Protein AF-A0A9W6GLN1-F1 (afdb_monomer_lite)

Foldseek 3Di:
DDQPDCPPQAAAEQALVQLLLCCLPPPDAFDKDFLVRSLCSSVVSQVVNRHDYDDDDCVSVVSSVSNQVVCVVVVQWDDPDVRIIHGDNPPPDPPCVVVVVVVVVVVVVVVVVLVVLQPQDAPEEADDLVAQKKKWKKDFPVQVVVPDPDGDIDIDMDRHSRCSVVQVVVPPPDPGRIHTHYMYGDNPRVVVSVVCVVPPD

pLDDT: mean 76.16, std 15.4, range [39.19, 93.5]

Structure (mmCIF, N/CA/C/O backbone):
data_AF-A0A9W6GLN1-F1
#
_entry.id   AF-A0A9W6GLN1-F1
#
loop_
_atom_site.group_PDB
_atom_site.id
_atom_site.type_symbol
_atom_site.label_atom_id
_atom_site.label_alt_id
_atom_site.label_comp_id
_atom_site.label_asym_id
_atom_site.label_entity_id
_atom_site.label_seq_id
_atom_site.pdbx_PDB_ins_code
_atom_site.Cartn_x
_atom_site.Cartn_y
_atom_site.Cartn_z
_atom_site.occupancy
_atom_site.B_iso_or_equiv
_atom_site.auth_seq_id
_atom_site.auth_comp_id
_atom_site.auth_asym_id
_atom_site.auth_atom_id
_atom_site.pdbx_PDB_model_num
ATOM 1 N N . MET A 1 1 ? -2.514 -8.284 34.768 1.00 40.72 1 MET A N 1
ATOM 2 C CA . MET A 1 1 ? -2.160 -8.069 33.347 1.00 40.72 1 MET A CA 1
ATOM 3 C C . MET A 1 1 ? -2.113 -9.428 32.671 1.00 40.72 1 MET A C 1
ATOM 5 O O . MET A 1 1 ? -1.394 -10.298 33.148 1.00 40.72 1 MET A O 1
ATOM 9 N N . ALA A 1 2 ? -2.963 -9.665 31.670 1.00 39.19 2 ALA A N 1
ATOM 10 C CA . ALA A 1 2 ? -3.091 -10.977 31.041 1.00 39.19 2 ALA A CA 1
ATOM 11 C C . ALA A 1 2 ? -1.948 -11.192 30.040 1.00 39.19 2 ALA A C 1
ATOM 13 O O . ALA A 1 2 ? -1.937 -10.615 28.958 1.00 39.19 2 ALA A O 1
ATOM 14 N N . VAL A 1 3 ? -0.978 -12.024 30.416 1.00 43.44 3 VAL A N 1
ATOM 15 C CA . VAL A 1 3 ? 0.034 -12.541 29.493 1.00 43.44 3 VAL A CA 1
ATOM 16 C C . VAL A 1 3 ? -0.692 -13.387 28.449 1.00 43.44 3 VAL A C 1
ATOM 18 O O . VAL A 1 3 ? -1.356 -14.365 28.801 1.00 43.44 3 VAL A O 1
ATOM 21 N N . VAL A 1 4 ? -0.590 -13.014 27.171 1.00 53.50 4 VAL A N 1
ATOM 22 C CA . VAL A 1 4 ? -1.154 -13.790 26.059 1.00 53.50 4 VAL A CA 1
ATOM 23 C C . VAL A 1 4 ? -0.387 -15.115 25.967 1.00 53.50 4 VAL A C 1
ATOM 25 O O . VAL A 1 4 ? 0.633 -15.210 25.283 1.00 53.50 4 VAL A O 1
ATOM 28 N N . LYS A 1 5 ? -0.839 -16.145 26.697 1.00 49.03 5 LYS A N 1
ATOM 29 C CA . LYS A 1 5 ? -0.333 -17.519 26.552 1.00 49.03 5 LYS A CA 1
ATOM 30 C C . LYS A 1 5 ? -0.469 -17.912 25.073 1.00 49.03 5 LYS A C 1
ATOM 32 O O . LYS A 1 5 ? -1.550 -17.795 24.507 1.00 49.03 5 LYS A O 1
ATOM 37 N N . ASN A 1 6 ? 0.634 -18.338 24.452 1.00 64.06 6 ASN A N 1
ATOM 38 C CA . ASN A 1 6 ? 0.760 -18.635 23.015 1.00 64.06 6 ASN A CA 1
ATOM 39 C C . ASN A 1 6 ? 0.563 -17.435 22.068 1.00 64.06 6 ASN A C 1
ATOM 41 O O . ASN A 1 6 ? -0.224 -17.479 21.118 1.00 64.06 6 ASN A O 1
ATOM 45 N N . TYR A 1 7 ? 1.338 -16.365 22.270 1.00 80.25 7 TYR A N 1
ATOM 46 C CA . TYR A 1 7 ? 1.405 -15.265 21.308 1.00 80.25 7 TYR A CA 1
ATOM 47 C C . TYR A 1 7 ? 2.013 -15.696 19.957 1.00 80.25 7 TYR A C 1
ATOM 49 O O . TYR A 1 7 ? 3.226 -15.707 19.754 1.00 80.25 7 TYR A O 1
ATOM 57 N N . LYS A 1 8 ? 1.145 -16.023 18.996 1.00 80.00 8 LYS A N 1
ATOM 58 C CA . LYS A 1 8 ? 1.489 -16.564 17.665 1.00 80.00 8 LYS A CA 1
ATOM 59 C C . LYS A 1 8 ? 2.220 -15.613 16.704 1.00 80.00 8 LYS A C 1
ATOM 61 O O . LYS A 1 8 ? 2.540 -16.019 15.593 1.00 80.00 8 LYS A O 1
ATOM 66 N N . TYR A 1 9 ? 2.461 -14.357 17.088 1.00 83.88 9 TYR A N 1
ATOM 67 C CA . TYR A 1 9 ? 3.118 -13.355 16.233 1.00 83.88 9 TYR A CA 1
ATOM 68 C C . TYR A 1 9 ? 4.498 -12.930 16.759 1.00 83.88 9 TYR A C 1
ATOM 70 O O . TYR A 1 9 ? 4.934 -11.801 16.524 1.00 83.88 9 TYR A O 1
ATOM 78 N N . LYS A 1 10 ? 5.175 -13.816 17.495 1.00 84.06 10 LYS A N 1
ATOM 79 C CA . LYS A 1 10 ? 6.561 -13.618 17.929 1.00 84.06 10 LYS A CA 1
ATOM 80 C C . LYS A 1 10 ? 7.479 -13.453 16.709 1.00 84.06 10 LYS A C 1
ATOM 82 O O . LYS A 1 10 ? 7.362 -14.208 15.748 1.00 84.06 10 LYS A O 1
ATOM 87 N N . GLY A 1 11 ? 8.364 -12.458 16.738 1.00 82.81 11 GLY A N 1
ATOM 88 C CA . GLY A 1 11 ? 9.301 -12.155 15.649 1.00 82.81 11 GLY A CA 1
ATOM 89 C C . GLY A 1 11 ? 8.677 -11.531 14.394 1.00 82.81 11 GLY A C 1
ATOM 90 O O . GLY A 1 11 ? 9.362 -11.387 13.388 1.00 82.81 11 GLY A O 1
ATOM 91 N N . VAL A 1 12 ? 7.392 -11.162 14.423 1.00 83.56 12 VAL A N 1
ATOM 92 C CA . VAL A 1 12 ? 6.699 -10.535 13.286 1.00 83.56 12 VAL A CA 1
ATOM 93 C C . VAL A 1 12 ? 6.450 -9.054 13.589 1.00 83.56 12 VAL A C 1
ATOM 95 O O . VAL A 1 12 ? 6.051 -8.753 14.714 1.00 83.56 12 VAL A O 1
ATOM 98 N N . PRO A 1 13 ? 6.629 -8.127 12.623 1.00 86.69 13 PRO A N 1
ATOM 99 C CA . PRO A 1 13 ? 6.309 -6.715 12.817 1.00 86.69 13 PRO A CA 1
ATOM 100 C C . PRO A 1 13 ? 4.825 -6.463 13.094 1.00 86.69 13 PRO A C 1
ATOM 102 O O . PRO A 1 13 ? 3.952 -7.122 12.518 1.00 86.69 13 PRO A O 1
ATOM 105 N N . LEU A 1 14 ? 4.517 -5.428 13.881 1.00 84.56 14 LEU A N 1
ATOM 106 C CA . LEU A 1 14 ? 3.129 -5.019 14.105 1.00 84.56 14 LEU A CA 1
ATOM 107 C C . LEU A 1 14 ? 2.457 -4.635 12.777 1.00 84.56 14 LEU A C 1
ATOM 109 O O . LEU A 1 14 ? 2.878 -3.710 12.080 1.00 84.56 14 LEU A O 1
ATOM 113 N N . THR A 1 15 ? 1.362 -5.315 12.440 1.00 87.00 15 THR A N 1
ATOM 114 C CA . THR A 1 15 ? 0.525 -4.999 11.274 1.00 87.00 15 THR A CA 1
ATOM 115 C C . THR A 1 15 ? -0.874 -4.581 11.712 1.00 87.00 15 THR A C 1
ATOM 117 O O . THR A 1 15 ? -1.299 -4.867 12.826 1.00 87.00 15 THR A O 1
ATOM 120 N N . SER A 1 16 ? -1.646 -3.947 10.820 1.00 84.88 16 SER A N 1
ATOM 121 C CA . SER A 1 16 ? -3.041 -3.560 11.127 1.00 84.88 16 SER A CA 1
ATOM 122 C C . SER A 1 16 ? -3.940 -4.752 11.486 1.00 84.88 16 SER A C 1
ATOM 124 O O . SER A 1 16 ? -4.875 -4.596 12.264 1.00 84.88 16 SER A O 1
ATOM 126 N N . GLY A 1 17 ? -3.642 -5.950 10.966 1.00 84.00 17 GLY A N 1
ATOM 127 C CA . GLY A 1 17 ? -4.354 -7.177 11.331 1.00 84.00 17 GLY A CA 1
ATOM 128 C C . GLY A 1 17 ? -4.024 -7.644 12.748 1.00 84.00 17 GLY A C 1
ATOM 129 O O . GLY A 1 17 ? -4.935 -7.956 13.511 1.00 84.00 17 GLY A O 1
ATOM 130 N N . ILE A 1 18 ? -2.739 -7.620 13.113 1.00 87.25 18 ILE A N 1
ATOM 131 C CA . ILE A 1 18 ? -2.280 -7.948 14.470 1.00 87.25 18 ILE A CA 1
ATOM 132 C C . ILE A 1 18 ? -2.819 -6.918 15.466 1.00 87.25 18 ILE A C 1
ATOM 134 O O . ILE A 1 18 ? -3.389 -7.296 16.480 1.00 87.25 18 ILE A O 1
ATOM 138 N N . ALA A 1 19 ? -2.736 -5.625 15.145 1.00 89.50 19 ALA A N 1
ATOM 139 C CA . ALA A 1 19 ? -3.290 -4.560 15.975 1.00 89.50 19 ALA A CA 1
ATOM 140 C C . ALA A 1 19 ? -4.800 -4.725 16.198 1.00 89.50 19 ALA A C 1
ATOM 142 O O . ALA A 1 19 ? -5.263 -4.593 17.323 1.00 89.50 19 ALA A O 1
ATOM 143 N N . LYS A 1 20 ? -5.566 -5.075 15.156 1.00 88.88 20 LYS A N 1
ATOM 144 C CA . LYS A 1 20 ? -6.999 -5.380 15.284 1.00 88.88 20 LYS A CA 1
ATOM 145 C C . LYS A 1 20 ? -7.244 -6.550 16.238 1.00 88.88 20 LYS A C 1
ATOM 147 O O . LYS A 1 20 ? -8.083 -6.445 17.124 1.00 88.88 20 LYS A O 1
ATOM 152 N N . TYR A 1 21 ? -6.509 -7.648 16.052 1.00 86.75 21 TYR A N 1
ATOM 153 C CA . TYR A 1 21 ? -6.586 -8.818 16.928 1.00 86.75 21 TYR A CA 1
ATOM 154 C C . TYR A 1 21 ? -6.295 -8.436 18.382 1.00 86.75 21 TYR A C 1
ATOM 156 O O . TYR A 1 21 ? -7.060 -8.787 19.275 1.00 86.75 21 TYR A O 1
ATOM 164 N N . LEU A 1 22 ? -5.227 -7.675 18.614 1.00 89.50 22 LEU A N 1
ATOM 165 C CA . LEU A 1 22 ? -4.853 -7.224 19.946 1.00 89.50 22 LEU A CA 1
ATOM 166 C C . LEU A 1 22 ? -5.921 -6.305 20.555 1.00 89.50 22 LEU A C 1
ATOM 168 O O . LEU A 1 22 ? -6.230 -6.473 21.728 1.00 89.50 22 LEU A O 1
ATOM 172 N N . ILE A 1 23 ? -6.530 -5.407 19.771 1.00 90.56 23 ILE A N 1
ATOM 173 C CA . ILE A 1 23 ? -7.628 -4.539 20.229 1.00 90.56 23 ILE A CA 1
ATOM 174 C C . ILE A 1 23 ? -8.811 -5.379 20.709 1.00 90.56 23 ILE A C 1
ATOM 176 O O . ILE A 1 23 ? -9.265 -5.195 21.831 1.00 90.56 23 ILE A O 1
ATOM 180 N N . ILE A 1 24 ? -9.264 -6.330 19.890 1.00 87.25 24 ILE A N 1
ATOM 181 C C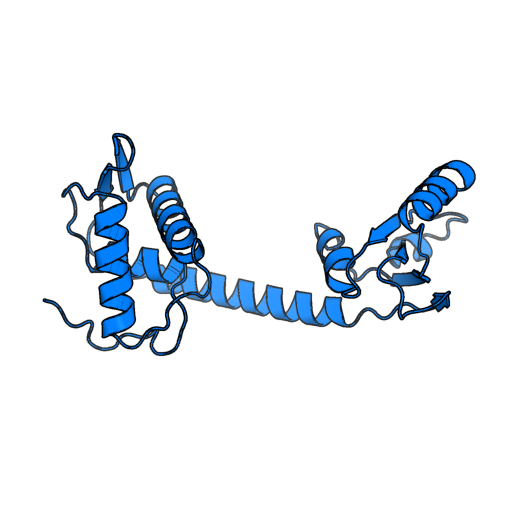A . ILE A 1 24 ? -10.420 -7.178 20.212 1.00 87.25 24 ILE A CA 1
ATOM 182 C C . ILE A 1 24 ? -10.165 -8.026 21.466 1.00 87.25 24 ILE A C 1
ATOM 184 O O . ILE A 1 24 ? -11.072 -8.230 22.262 1.00 87.25 24 ILE A O 1
ATOM 188 N N . ASN A 1 25 ? -8.941 -8.528 21.644 1.00 84.56 25 ASN A N 1
ATOM 189 C CA . ASN A 1 25 ? -8.640 -9.489 22.707 1.00 84.56 25 ASN A CA 1
ATOM 190 C C . ASN A 1 25 ? -8.174 -8.857 24.024 1.00 84.56 25 ASN A C 1
ATOM 192 O O . ASN A 1 25 ? -8.133 -9.560 25.032 1.00 84.56 25 ASN A O 1
ATOM 196 N N . ASN A 1 26 ? -7.793 -7.574 24.026 1.00 86.81 26 ASN A N 1
ATOM 197 C CA . ASN A 1 26 ? -7.171 -6.937 25.194 1.00 86.81 26 ASN A CA 1
ATOM 198 C C . ASN A 1 26 ? -7.831 -5.628 25.636 1.00 86.81 26 ASN A C 1
ATOM 200 O O . ASN A 1 26 ? -7.521 -5.163 26.730 1.00 86.81 26 ASN A O 1
ATOM 204 N N . LEU A 1 27 ? -8.702 -5.016 24.826 1.00 89.00 27 LEU A N 1
ATOM 205 C CA . LEU A 1 27 ? -9.470 -3.847 25.261 1.00 89.00 27 LEU A CA 1
ATOM 206 C C . LEU A 1 27 ? -10.846 -4.258 25.781 1.00 89.00 27 LEU A C 1
ATOM 208 O O . LEU A 1 27 ? -11.417 -5.266 25.368 1.00 89.00 27 LEU A O 1
ATOM 212 N N . GLU A 1 28 ? -11.374 -3.462 26.704 1.00 85.00 28 GLU A N 1
ATOM 213 C CA . GLU A 1 28 ? -12.692 -3.681 27.289 1.00 85.00 28 GLU A CA 1
ATOM 214 C C . GLU A 1 28 ? -13.786 -3.177 26.343 1.00 85.00 28 GLU A C 1
ATOM 216 O O . GLU A 1 28 ? -13.698 -2.083 25.774 1.00 85.00 28 GLU A O 1
ATOM 221 N N . SER A 1 29 ? -14.851 -3.971 26.205 1.00 84.19 29 SER A N 1
ATOM 222 C CA . SER A 1 29 ? -16.059 -3.530 25.510 1.00 84.19 29 SER A CA 1
ATOM 223 C C . SER A 1 29 ? -16.696 -2.363 26.264 1.00 84.19 29 SER A C 1
ATOM 225 O O . SER A 1 29 ? -16.624 -2.271 27.488 1.00 84.19 29 SER A O 1
ATOM 227 N N . ASN A 1 30 ? -17.335 -1.458 25.534 1.00 80.00 30 ASN A N 1
ATOM 228 C CA . ASN A 1 30 ? -18.039 -0.287 26.051 1.00 80.00 30 ASN A CA 1
ATOM 229 C C . ASN A 1 30 ? -17.218 0.777 26.809 1.00 80.00 30 ASN A C 1
ATOM 231 O O . ASN A 1 30 ? -17.774 1.830 27.137 1.00 80.00 30 ASN A O 1
ATOM 235 N N . LYS A 1 31 ? -15.913 0.588 27.004 1.00 86.56 31 LYS A N 1
ATOM 236 C CA . LYS A 1 31 ? -15.025 1.608 27.571 1.00 86.56 31 LYS A CA 1
ATOM 237 C C . LYS A 1 31 ? -14.470 2.533 26.477 1.00 86.56 31 LYS A C 1
ATOM 239 O O . LYS A 1 31 ? -14.028 2.041 25.436 1.00 86.56 31 LYS A O 1
ATOM 244 N N . PRO A 1 32 ? -14.499 3.866 26.665 1.00 88.06 32 PRO A N 1
ATOM 245 C CA . PRO A 1 32 ? -13.870 4.793 25.737 1.00 88.06 32 PRO A CA 1
ATOM 246 C C . PRO A 1 32 ? -12.350 4.823 25.941 1.00 88.06 32 PRO A C 1
ATOM 248 O O . PRO A 1 32 ? -11.873 4.983 27.060 1.00 88.06 32 PRO A O 1
ATOM 251 N N . TYR A 1 33 ? -11.604 4.741 24.843 1.00 91.31 33 TYR A N 1
ATOM 252 C CA . TYR A 1 33 ? -10.147 4.843 24.816 1.00 91.31 33 TYR A CA 1
ATOM 253 C C . TYR A 1 33 ? -9.688 5.949 23.865 1.00 91.31 33 TYR A C 1
ATOM 255 O O . TYR A 1 33 ? -10.233 6.122 22.765 1.00 91.31 33 TYR A O 1
ATOM 263 N N . LYS A 1 34 ? -8.624 6.664 24.239 1.00 92.31 34 LYS A N 1
ATOM 264 C CA . LYS A 1 34 ? -7.974 7.625 23.332 1.00 92.31 34 LYS A CA 1
ATOM 265 C C . LYS A 1 34 ? -7.127 6.889 22.295 1.00 92.31 34 LYS A C 1
ATOM 267 O O . LYS A 1 34 ? -6.482 5.891 22.585 1.00 92.31 34 LYS A O 1
ATOM 272 N N . THR A 1 35 ? -7.014 7.428 21.081 1.00 89.25 35 THR A N 1
ATOM 273 C CA . THR A 1 35 ? -6.178 6.824 20.016 1.00 89.25 35 THR A CA 1
ATOM 274 C C . THR A 1 35 ? -4.713 6.662 20.448 1.00 89.25 35 THR A C 1
ATOM 276 O O . THR A 1 35 ? -4.062 5.688 20.073 1.00 89.25 35 THR A O 1
ATOM 279 N N . LYS A 1 36 ? -4.194 7.611 21.241 1.00 89.75 36 LYS A N 1
ATOM 280 C CA . LYS A 1 36 ? -2.842 7.548 21.817 1.00 89.75 36 LYS A CA 1
ATOM 281 C C . LYS A 1 36 ? -2.700 6.368 22.787 1.00 89.75 36 LYS A C 1
ATOM 283 O O . LYS A 1 36 ? -1.772 5.585 22.644 1.00 89.75 36 LYS A O 1
ATOM 288 N N . GLU A 1 37 ? -3.669 6.211 23.680 1.00 91.25 37 GLU A N 1
ATOM 289 C CA . GLU A 1 37 ? -3.735 5.130 24.666 1.00 91.25 37 GLU A CA 1
ATOM 290 C C . GLU A 1 37 ? -3.853 3.755 23.993 1.00 91.25 37 GLU A C 1
ATOM 292 O O . GLU A 1 37 ? -3.089 2.847 24.301 1.00 91.25 37 GLU A O 1
ATOM 297 N N . ILE A 1 38 ? -4.720 3.621 22.980 1.00 91.75 38 ILE A N 1
ATOM 298 C CA . ILE A 1 38 ? -4.831 2.390 22.180 1.00 91.75 38 ILE A CA 1
ATOM 299 C C . ILE A 1 38 ? -3.480 2.041 21.557 1.00 91.75 38 ILE A C 1
ATOM 301 O O . ILE A 1 38 ? -3.060 0.889 21.592 1.00 91.75 38 ILE A O 1
ATOM 305 N N . LYS A 1 39 ? -2.781 3.022 20.976 1.00 91.00 39 LYS A N 1
ATOM 306 C CA . LYS A 1 39 ? -1.460 2.783 20.389 1.00 91.00 39 LYS A CA 1
ATOM 307 C C . LYS A 1 39 ? -0.483 2.258 21.444 1.00 91.00 39 LYS A C 1
ATOM 309 O O . LYS A 1 39 ? 0.188 1.269 21.174 1.00 91.00 39 LYS A O 1
ATOM 314 N N . GLU A 1 40 ? -0.397 2.915 22.595 1.00 90.56 40 GLU A N 1
ATOM 315 C CA . GLU A 1 40 ? 0.531 2.553 23.672 1.00 90.56 40 GLU A CA 1
ATOM 316 C C . GLU A 1 40 ? 0.260 1.139 24.195 1.00 90.56 40 GLU A C 1
ATOM 318 O O . GLU A 1 40 ? 1.177 0.320 24.207 1.00 90.56 40 GLU A O 1
ATOM 323 N N . ILE A 1 41 ? -1.000 0.813 24.499 1.00 90.75 41 ILE A N 1
ATOM 324 C CA . ILE A 1 41 ? -1.404 -0.516 24.981 1.00 90.75 41 ILE A CA 1
ATOM 325 C C . ILE A 1 41 ? -1.063 -1.599 23.951 1.00 90.75 41 ILE A C 1
ATOM 327 O O . ILE A 1 41 ? -0.432 -2.603 24.270 1.00 90.75 41 ILE A O 1
ATOM 331 N N . ILE A 1 42 ? -1.463 -1.405 22.694 1.00 91.88 42 ILE A N 1
ATOM 332 C CA . ILE A 1 42 ? -1.352 -2.441 21.660 1.00 91.88 42 ILE A CA 1
ATOM 333 C C . ILE A 1 42 ? 0.096 -2.665 21.230 1.00 91.88 42 ILE A C 1
ATOM 335 O O . ILE A 1 42 ? 0.501 -3.806 21.007 1.00 91.88 42 ILE A O 1
ATOM 339 N N . VAL A 1 43 ? 0.883 -1.593 21.116 1.00 90.31 43 VAL A N 1
ATOM 340 C CA . VAL A 1 43 ? 2.319 -1.703 20.838 1.00 90.31 43 VAL A CA 1
ATOM 341 C C . VAL A 1 43 ? 3.033 -2.350 22.024 1.00 90.31 43 VAL A C 1
ATOM 343 O O . VAL A 1 43 ? 3.832 -3.253 21.796 1.00 90.31 43 VAL A O 1
ATOM 346 N N . GLY A 1 44 ? 2.710 -1.956 23.261 1.00 89.06 44 GLY A N 1
ATOM 347 C CA . GLY A 1 44 ? 3.273 -2.548 24.478 1.00 89.06 44 GLY A CA 1
ATOM 348 C C . GLY A 1 44 ? 3.056 -4.057 24.533 1.00 89.06 44 GLY A C 1
ATOM 349 O O . GLY A 1 44 ? 4.025 -4.810 24.532 1.00 89.06 44 GLY A O 1
ATOM 350 N N . ILE A 1 45 ? 1.799 -4.505 24.422 1.00 90.06 45 ILE A N 1
ATOM 351 C CA . ILE A 1 45 ? 1.449 -5.936 24.416 1.00 90.06 45 ILE A CA 1
ATOM 352 C C . ILE A 1 45 ? 2.196 -6.689 23.308 1.00 90.06 45 ILE A C 1
ATOM 354 O O . ILE A 1 45 ? 2.677 -7.800 23.519 1.00 90.06 45 ILE A O 1
ATOM 358 N N . HIS A 1 46 ? 2.294 -6.102 22.112 1.00 89.81 46 HIS A N 1
ATOM 359 C CA . HIS A 1 46 ? 2.971 -6.745 20.991 1.00 89.81 46 HIS A CA 1
ATOM 360 C C . HIS A 1 46 ? 4.464 -6.963 21.250 1.00 89.81 46 HIS A C 1
ATOM 362 O O . HIS A 1 46 ? 4.972 -8.050 20.974 1.00 89.81 46 HIS A O 1
ATOM 368 N N . LEU A 1 47 ? 5.149 -5.939 21.760 1.00 89.38 47 LEU A N 1
ATOM 369 C CA . LEU A 1 47 ? 6.586 -5.976 22.022 1.00 89.38 47 LEU A CA 1
ATOM 370 C C . LEU A 1 47 ? 6.914 -6.868 23.224 1.00 89.38 47 LEU A C 1
ATOM 372 O O . LEU A 1 47 ? 7.814 -7.699 23.128 1.00 89.38 47 LEU A O 1
ATOM 376 N N . GLU A 1 48 ? 6.149 -6.765 24.313 1.00 88.25 48 GLU A N 1
ATOM 377 C CA . GLU A 1 48 ? 6.304 -7.614 25.505 1.00 88.25 48 GLU A CA 1
ATOM 378 C C . GLU A 1 48 ? 6.128 -9.101 25.176 1.00 88.25 48 GLU A C 1
ATOM 380 O O . GLU A 1 48 ? 6.829 -9.956 25.714 1.00 88.25 48 GLU A O 1
ATOM 385 N N . ALA A 1 49 ? 5.240 -9.421 24.233 1.00 84.88 49 ALA A N 1
ATOM 386 C CA . ALA A 1 49 ? 5.027 -10.785 23.765 1.00 84.88 49 ALA A CA 1
ATOM 387 C C . ALA A 1 49 ? 6.076 -11.268 22.732 1.00 84.88 49 ALA A C 1
ATOM 389 O O . ALA A 1 49 ? 5.937 -12.355 22.161 1.00 84.88 49 ALA A O 1
ATOM 390 N N . GLY A 1 50 ? 7.130 -10.483 22.480 1.00 84.56 50 GLY A N 1
ATOM 391 C CA . GLY A 1 50 ? 8.236 -10.818 21.577 1.00 84.56 50 GLY A CA 1
ATOM 392 C C . GLY A 1 50 ? 7.974 -10.511 20.099 1.00 84.56 50 GLY A C 1
ATOM 393 O O . GLY A 1 50 ? 8.621 -11.093 19.226 1.00 84.56 50 GLY A O 1
ATOM 394 N N . GLY A 1 51 ? 7.000 -9.654 19.797 1.00 87.06 51 GLY A N 1
ATOM 395 C CA . GLY A 1 51 ? 6.782 -9.086 18.468 1.00 87.06 51 GLY A CA 1
ATOM 396 C C . GLY A 1 51 ? 7.818 -8.020 18.105 1.00 87.06 51 GLY A C 1
ATOM 397 O O . GLY A 1 51 ? 8.510 -7.490 18.972 1.00 87.06 51 GLY A O 1
ATOM 398 N N . MET A 1 52 ? 7.927 -7.694 16.817 1.00 83.31 52 MET A N 1
ATOM 399 C CA . MET A 1 52 ? 8.868 -6.675 16.342 1.00 83.31 52 MET A CA 1
ATOM 400 C C . MET A 1 52 ? 8.175 -5.318 16.147 1.00 83.31 52 MET A C 1
ATOM 402 O O . MET A 1 52 ? 7.012 -5.250 15.729 1.00 83.31 52 MET A O 1
ATOM 406 N N . PRO A 1 53 ? 8.873 -4.200 16.397 1.00 77.06 53 PRO A N 1
ATOM 407 C CA . PRO A 1 53 ? 8.365 -2.898 16.001 1.00 77.06 53 PRO A CA 1
ATOM 408 C C . PRO A 1 53 ? 8.253 -2.825 14.473 1.00 77.06 53 PRO A C 1
ATOM 410 O O . PRO A 1 53 ? 9.028 -3.431 13.740 1.00 77.06 53 PRO A O 1
ATOM 413 N N . HIS A 1 54 ? 7.281 -2.063 13.979 1.00 73.00 54 HIS A N 1
ATOM 414 C CA . HIS A 1 54 ? 7.255 -1.702 12.564 1.00 73.00 54 HIS A CA 1
ATOM 415 C C . HIS A 1 54 ? 8.255 -0.565 12.311 1.00 73.00 54 HIS A C 1
ATOM 417 O O . HIS A 1 54 ? 8.236 0.422 13.052 1.00 73.00 54 HIS A O 1
ATOM 423 N N . GLU A 1 55 ? 9.100 -0.689 11.287 1.00 66.56 55 GLU A N 1
ATOM 424 C CA . GLU A 1 55 ? 10.129 0.305 10.958 1.00 66.56 55 GLU A CA 1
ATOM 425 C C . GLU A 1 55 ? 9.512 1.595 10.383 1.00 66.56 55 GLU A C 1
ATOM 427 O O . GLU A 1 55 ? 8.624 1.552 9.532 1.00 66.56 55 GLU A O 1
ATOM 432 N N . GLY A 1 56 ? 9.972 2.757 10.867 1.00 59.72 56 GLY A N 1
ATOM 433 C CA . GLY A 1 56 ? 9.559 4.093 10.409 1.00 59.72 56 GLY A CA 1
ATOM 434 C C . GLY A 1 56 ? 8.687 4.888 11.401 1.00 59.72 56 GLY A C 1
ATOM 435 O O . GLY A 1 56 ? 7.732 4.370 11.983 1.00 59.72 56 GLY A O 1
ATOM 436 N N . LYS A 1 57 ? 8.994 6.190 11.563 1.00 53.25 57 LYS A N 1
ATOM 437 C CA . LYS A 1 57 ? 8.410 7.098 12.583 1.00 53.25 57 LYS A CA 1
ATOM 438 C C . LYS A 1 57 ? 6.871 7.179 12.572 1.00 53.25 57 LYS A C 1
ATOM 440 O O . LYS A 1 57 ? 6.268 7.299 13.637 1.00 53.25 57 LYS A O 1
ATOM 445 N N . ASP A 1 58 ? 6.228 7.043 11.411 1.00 64.56 58 ASP A N 1
ATOM 446 C CA . ASP A 1 58 ? 4.767 7.190 11.265 1.00 64.56 58 ASP A CA 1
ATOM 447 C C . ASP A 1 58 ? 4.005 5.882 11.034 1.00 64.56 58 ASP A C 1
ATOM 449 O O . ASP A 1 58 ? 2.766 5.856 11.028 1.00 64.56 58 ASP A O 1
ATOM 453 N N . VAL A 1 59 ? 4.708 4.762 10.868 1.00 71.31 59 VAL A N 1
ATOM 454 C CA . VAL A 1 59 ? 4.064 3.550 10.357 1.00 71.31 59 VAL A CA 1
ATOM 455 C C . VAL A 1 59 ? 3.189 2.886 11.414 1.00 71.31 59 VAL A C 1
ATOM 457 O O . VAL A 1 59 ? 2.069 2.473 11.117 1.00 71.31 59 VAL A O 1
ATOM 460 N N . GLN A 1 60 ? 3.606 2.908 12.682 1.00 77.00 60 GLN A N 1
ATOM 461 C CA . GLN A 1 60 ? 2.782 2.419 13.792 1.00 77.00 60 GLN A CA 1
ATOM 462 C C . GLN A 1 60 ? 1.466 3.201 13.924 1.00 77.00 60 GLN A C 1
ATOM 464 O O . GLN A 1 60 ? 0.405 2.617 14.143 1.00 77.00 60 GLN A O 1
ATOM 469 N N . ARG A 1 61 ? 1.501 4.529 13.736 1.00 80.44 61 ARG A N 1
ATOM 470 C CA . ARG A 1 61 ? 0.293 5.370 13.763 1.00 80.44 61 ARG A CA 1
ATOM 471 C C . ARG A 1 61 ? -0.664 4.979 12.638 1.00 80.44 61 ARG A C 1
ATOM 473 O O . ARG A 1 61 ? -1.866 4.859 12.873 1.00 80.44 61 ARG A O 1
ATOM 480 N N . ASN A 1 62 ? -0.136 4.753 11.438 1.00 83.31 62 ASN A N 1
ATOM 481 C CA . ASN A 1 62 ? -0.922 4.340 10.275 1.00 83.31 62 ASN A CA 1
ATOM 482 C C . ASN A 1 62 ? -1.501 2.928 10.439 1.00 83.31 62 ASN A C 1
ATOM 484 O O . ASN A 1 62 ? -2.652 2.687 10.076 1.00 83.31 62 ASN A O 1
ATOM 488 N N . VAL A 1 63 ? -0.747 2.017 11.057 1.00 87.50 63 VAL A N 1
ATOM 489 C CA . VAL A 1 63 ? -1.187 0.662 11.411 1.00 87.50 63 VAL A CA 1
ATOM 490 C C . VAL A 1 63 ? -2.389 0.691 12.359 1.00 87.50 63 VAL A C 1
ATOM 492 O O . VAL A 1 63 ? -3.401 0.050 12.061 1.00 87.50 63 VAL A O 1
ATOM 495 N N . ILE A 1 64 ? -2.318 1.471 13.445 1.00 90.12 64 ILE A N 1
ATOM 496 C CA . ILE A 1 64 ? -3.421 1.611 14.411 1.00 90.12 64 ILE A CA 1
ATOM 497 C C . ILE A 1 64 ? -4.631 2.292 13.763 1.00 90.12 64 ILE A C 1
ATOM 499 O O . ILE A 1 64 ? -5.744 1.779 13.864 1.00 90.12 64 ILE A O 1
ATOM 503 N N . LYS A 1 65 ? -4.431 3.393 13.024 1.00 88.50 65 LYS A N 1
ATOM 504 C CA . LYS A 1 65 ? -5.520 4.066 12.290 1.00 88.50 65 LYS A CA 1
ATOM 505 C C . LYS A 1 65 ? -6.244 3.112 11.342 1.00 88.50 65 LYS A C 1
ATOM 507 O O . LYS A 1 65 ? -7.473 3.093 11.311 1.00 88.50 65 LYS A O 1
ATOM 512 N N . LYS A 1 66 ? -5.495 2.302 10.591 1.00 87.50 66 LYS A N 1
ATOM 513 C CA . LYS A 1 66 ? -6.064 1.317 9.667 1.00 87.50 66 LYS A CA 1
ATOM 514 C C . LYS A 1 66 ? -6.836 0.225 10.408 1.00 87.50 66 LYS A C 1
ATOM 516 O O . LYS A 1 66 ? -7.919 -0.138 9.964 1.00 87.50 66 LYS A O 1
ATOM 521 N N . ALA A 1 67 ? -6.325 -0.264 11.539 1.00 89.06 67 ALA A N 1
ATOM 522 C CA . ALA A 1 67 ? -7.031 -1.237 12.373 1.00 89.06 67 ALA A CA 1
ATOM 523 C C . ALA A 1 67 ? -8.368 -0.683 12.897 1.00 89.06 67 ALA A C 1
ATOM 525 O O . ALA A 1 67 ? -9.399 -1.336 12.747 1.00 89.06 67 ALA A O 1
ATOM 526 N N . LEU A 1 68 ? -8.368 0.545 13.426 1.00 89.31 68 LEU A N 1
ATOM 527 C CA . LEU A 1 68 ? -9.571 1.224 13.922 1.00 89.31 68 LEU A CA 1
ATOM 528 C C . LEU A 1 68 ? -10.587 1.494 12.807 1.00 89.31 68 LEU A C 1
ATOM 530 O O . LEU A 1 68 ? -11.780 1.279 12.998 1.00 89.31 68 LEU A O 1
ATOM 534 N N . SER A 1 69 ? -10.121 1.894 11.619 1.00 86.25 69 SER A N 1
ATOM 535 C CA . SER A 1 69 ? -10.984 2.056 10.444 1.00 86.25 69 SER A CA 1
ATOM 536 C C . SER A 1 69 ? -11.674 0.748 10.059 1.00 86.25 69 SER A C 1
ATOM 538 O O . SER A 1 69 ? -12.856 0.765 9.740 1.00 86.25 69 SER A O 1
ATOM 540 N N . ILE A 1 70 ? -10.957 -0.380 10.094 1.00 83.06 70 ILE A N 1
ATOM 541 C CA . ILE A 1 70 ? -11.531 -1.697 9.783 1.00 83.06 70 ILE A CA 1
ATOM 542 C C . ILE A 1 70 ? -12.554 -2.100 10.849 1.00 83.06 70 ILE A C 1
ATOM 544 O O . ILE A 1 70 ? -13.633 -2.566 10.508 1.00 83.06 70 ILE A O 1
ATOM 548 N N . LEU A 1 71 ? -12.249 -1.897 12.133 1.00 84.50 71 LEU A N 1
ATOM 549 C CA . LEU A 1 71 ? -13.194 -2.188 13.216 1.00 84.50 71 LEU A CA 1
ATOM 550 C C . LEU A 1 71 ? -14.467 -1.349 13.104 1.00 84.50 71 LEU A C 1
ATOM 552 O O . LEU A 1 71 ? -15.553 -1.879 13.311 1.00 84.50 71 LEU A O 1
ATOM 556 N N . LYS A 1 72 ? -14.337 -0.074 12.719 1.00 85.69 72 LYS A N 1
ATOM 557 C CA . LYS A 1 72 ? -15.477 0.807 12.457 1.00 85.69 72 LYS A CA 1
ATOM 558 C C . LYS A 1 72 ? -16.336 0.311 11.302 1.00 85.69 72 LYS A C 1
ATOM 560 O O . LYS A 1 72 ? -17.549 0.232 11.445 1.00 85.69 72 LYS A O 1
ATOM 565 N N . LEU A 1 73 ? -15.709 -0.028 10.174 1.00 77.75 73 LEU A N 1
ATOM 566 C CA . LEU A 1 73 ? -16.411 -0.575 9.008 1.00 77.75 73 LEU A CA 1
ATOM 567 C C . LEU A 1 73 ? -17.150 -1.875 9.347 1.00 77.75 73 LEU A C 1
ATOM 569 O O . LEU A 1 73 ? -18.244 -2.098 8.848 1.00 77.75 73 LEU A O 1
ATOM 573 N N . ASN A 1 74 ? -16.582 -2.690 10.235 1.00 77.38 74 ASN A N 1
ATOM 574 C CA . ASN A 1 74 ? -17.178 -3.947 10.678 1.00 77.38 74 ASN A CA 1
ATOM 575 C C . ASN A 1 74 ? -18.177 -3.776 11.842 1.00 77.38 74 ASN A C 1
ATOM 577 O O . ASN A 1 74 ? -18.539 -4.767 12.467 1.00 77.38 74 ASN A O 1
ATOM 581 N N . GLY A 1 75 ? -18.559 -2.545 12.201 1.00 80.69 75 GLY A N 1
ATOM 582 C CA . GLY A 1 75 ? -19.503 -2.267 13.291 1.00 80.69 75 GLY A CA 1
ATOM 583 C C . GLY A 1 75 ? -18.977 -2.530 14.709 1.00 80.69 75 GLY A C 1
ATOM 584 O O . GLY A 1 75 ? -19.688 -2.271 15.669 1.00 80.69 75 GLY A O 1
ATOM 585 N N . LYS A 1 76 ? -17.724 -2.98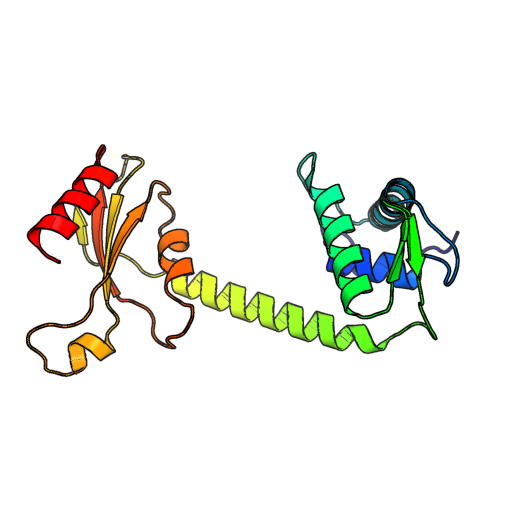0 14.871 1.00 83.31 76 LYS A N 1
ATOM 586 C CA . LYS A 1 76 ? -17.117 -3.327 16.174 1.00 83.31 76 LYS A CA 1
ATOM 587 C C . LYS A 1 76 ? -16.466 -2.146 16.900 1.00 83.31 76 LYS A C 1
ATOM 589 O O . LYS A 1 76 ? -15.933 -2.302 17.999 1.00 83.31 76 LYS A O 1
ATOM 594 N N . ALA A 1 77 ? -16.434 -0.966 16.282 1.00 87.62 77 ALA A N 1
ATOM 595 C CA . ALA A 1 77 ? -15.921 0.249 16.904 1.00 87.62 77 ALA A CA 1
ATOM 596 C C . ALA A 1 77 ? -16.698 1.488 16.463 1.00 87.62 77 ALA A C 1
ATOM 598 O O . ALA A 1 77 ? -17.000 1.671 15.285 1.00 87.62 77 ALA A O 1
ATOM 599 N N . VAL A 1 78 ? -16.921 2.401 17.400 1.00 86.12 78 VAL A N 1
ATOM 600 C CA . VAL A 1 78 ? -17.512 3.713 17.150 1.00 86.12 78 VAL A CA 1
ATOM 601 C C . VAL A 1 78 ? -16.528 4.786 17.593 1.00 86.12 78 VAL A C 1
ATOM 603 O O . VAL A 1 78 ? -15.905 4.700 18.651 1.00 86.12 78 VAL A O 1
ATOM 606 N N . ASN A 1 79 ? -16.372 5.808 16.756 1.00 86.81 79 ASN A N 1
ATOM 607 C CA . ASN A 1 79 ? -15.620 7.008 17.094 1.00 86.81 79 ASN A CA 1
ATOM 608 C C . ASN A 1 79 ? -16.605 7.992 17.733 1.00 86.81 79 ASN A C 1
ATOM 610 O O . ASN A 1 79 ? -17.421 8.567 17.017 1.00 86.81 79 ASN A O 1
ATOM 614 N N . ILE A 1 80 ? -16.587 8.101 19.064 1.00 81.44 80 ILE A N 1
ATOM 615 C CA . ILE A 1 80 ? -17.557 8.919 19.812 1.00 81.44 80 ILE A CA 1
ATOM 616 C C . ILE A 1 80 ? -17.308 10.402 19.522 1.00 81.44 80 ILE A C 1
ATOM 618 O O . ILE A 1 80 ? -18.225 11.163 19.243 1.00 81.44 80 ILE A O 1
ATOM 622 N N . THR A 1 81 ? -16.041 10.801 19.589 1.00 77.62 81 THR A N 1
ATOM 623 C CA . THR A 1 81 ? -15.539 12.147 19.301 1.00 77.62 81 THR A CA 1
ATOM 624 C C . THR A 1 81 ? -14.130 12.021 18.742 1.00 77.62 81 THR A C 1
ATOM 626 O O . THR A 1 81 ? -13.488 10.990 18.933 1.00 77.62 81 THR A O 1
ATOM 629 N N . GLN A 1 82 ? -13.620 13.057 18.069 1.00 78.31 82 GLN A N 1
ATOM 630 C CA . GLN A 1 82 ? -12.344 13.003 17.351 1.00 78.31 82 GLN A CA 1
ATOM 631 C C . GLN A 1 82 ? -11.208 12.387 18.194 1.00 78.31 82 GLN A C 1
ATOM 633 O O . GLN A 1 82 ? -10.636 13.013 19.079 1.00 78.31 82 GLN A O 1
ATOM 638 N N . GLY A 1 83 ? -10.863 11.135 17.877 1.00 80.06 83 GLY A N 1
ATOM 639 C CA . GLY A 1 83 ? -9.772 10.401 18.520 1.00 80.06 83 GLY A CA 1
ATOM 640 C C . GLY A 1 83 ? -10.158 9.563 19.745 1.00 80.06 83 GLY A C 1
ATOM 641 O O . GLY A 1 83 ? -9.274 8.869 20.254 1.00 80.06 83 GLY A O 1
ATOM 642 N N . ASN A 1 84 ? -11.426 9.563 20.162 1.00 87.31 84 ASN A N 1
ATOM 643 C CA . ASN A 1 84 ? -11.992 8.718 21.216 1.00 87.31 84 ASN A CA 1
ATOM 644 C C . ASN A 1 84 ? -12.814 7.576 20.611 1.00 87.31 84 ASN A C 1
ATOM 646 O O . ASN A 1 84 ? -13.764 7.800 19.857 1.00 87.31 84 ASN A O 1
ATOM 650 N N . TRP A 1 85 ? -12.453 6.349 20.964 1.00 90.50 85 TRP A N 1
ATOM 651 C CA . TRP A 1 85 ? -13.026 5.132 20.401 1.00 90.50 85 TRP A CA 1
ATOM 652 C C . TRP A 1 85 ? -13.675 4.293 21.485 1.00 90.50 85 TRP A C 1
ATOM 654 O O . TRP A 1 85 ? -13.091 4.095 22.545 1.00 90.50 85 TRP A O 1
ATOM 664 N N . LYS A 1 86 ? -14.860 3.771 21.194 1.00 90.25 86 LYS A N 1
ATOM 665 C CA . LYS A 1 86 ? -15.553 2.778 22.011 1.00 90.25 86 LYS A CA 1
ATOM 666 C C . LYS A 1 86 ? -15.772 1.536 21.165 1.00 90.25 86 LYS A C 1
ATOM 668 O O . LYS A 1 86 ? -16.069 1.649 19.976 1.00 90.25 86 LYS A O 1
ATOM 673 N N . PHE A 1 87 ? -15.591 0.373 21.769 1.00 87.94 87 PHE A N 1
ATOM 674 C CA . PHE A 1 87 ? -15.661 -0.903 21.072 1.00 87.94 87 PHE A CA 1
ATOM 675 C C . PHE A 1 87 ? -16.901 -1.679 21.491 1.00 87.94 87 PHE A C 1
ATOM 677 O O . PHE A 1 87 ? -17.280 -1.642 22.661 1.00 87.94 87 PHE A O 1
ATOM 684 N N . ASP A 1 88 ? -17.493 -2.373 20.529 1.00 84.88 88 ASP A N 1
ATOM 685 C CA . ASP A 1 88 ? -18.513 -3.387 20.761 1.00 84.88 88 ASP A CA 1
ATOM 686 C C . ASP A 1 88 ? -17.909 -4.737 20.369 1.00 84.88 88 ASP A C 1
ATOM 688 O O . ASP A 1 88 ? -17.776 -5.069 19.186 1.00 84.88 88 ASP A O 1
ATOM 692 N N . LEU A 1 89 ? -17.376 -5.437 21.373 1.00 75.50 89 LEU A N 1
ATOM 693 C CA . LEU A 1 89 ? -16.507 -6.598 21.167 1.00 75.50 89 LEU A CA 1
ATOM 694 C C . LEU A 1 89 ? -17.221 -7.951 21.291 1.00 75.50 89 LEU A C 1
ATOM 696 O O . LEU A 1 89 ? -16.572 -8.956 21.006 1.00 75.50 89 LEU A O 1
ATOM 700 N N . GLY A 1 90 ? -18.523 -7.974 21.619 1.00 65.94 90 GLY A N 1
ATOM 701 C CA . GLY A 1 90 ? -19.344 -9.192 21.736 1.00 65.94 90 GLY A CA 1
ATOM 702 C C . GLY A 1 90 ? -18.727 -10.315 22.588 1.00 65.94 90 GLY A C 1
ATOM 703 O O . GLY A 1 90 ? -17.774 -10.096 23.340 1.00 65.94 90 GLY A O 1
ATOM 704 N N . ASP A 1 91 ? -19.252 -11.538 22.445 1.00 56.12 91 ASP A N 1
ATOM 705 C CA . ASP A 1 91 ? -18.528 -12.745 22.855 1.00 56.12 91 ASP A CA 1
ATOM 706 C C . ASP A 1 91 ? -17.296 -12.890 21.958 1.00 56.12 91 ASP A C 1
ATOM 708 O O . ASP A 1 91 ? -17.389 -12.786 20.732 1.00 56.12 91 ASP A O 1
ATOM 712 N N . ARG A 1 92 ? -16.121 -13.039 22.579 1.00 59.72 92 ARG A N 1
ATOM 713 C CA . ARG A 1 92 ? -14.809 -12.920 21.923 1.00 59.72 92 ARG A CA 1
ATOM 714 C C . ARG A 1 92 ? -14.752 -13.810 20.678 1.00 59.72 92 ARG A C 1
ATOM 716 O O . ARG A 1 92 ? -14.742 -15.031 20.759 1.00 59.72 92 ARG A O 1
ATOM 723 N N . ASP A 1 93 ? -14.751 -13.148 19.527 1.00 47.97 93 ASP A N 1
ATOM 724 C CA . ASP A 1 93 ? -14.967 -13.747 18.213 1.00 47.97 93 ASP A CA 1
ATOM 725 C C . ASP A 1 93 ? -13.751 -14.567 17.741 1.00 47.97 93 ASP A C 1
ATOM 727 O O . ASP A 1 93 ? -12.789 -14.025 17.183 1.00 47.97 93 ASP A O 1
ATOM 731 N N . ASP A 1 94 ? -13.809 -15.884 17.957 1.00 50.66 94 ASP A N 1
ATOM 732 C CA . ASP A 1 94 ? -12.825 -16.868 17.481 1.00 50.66 94 ASP A CA 1
ATOM 733 C C . ASP A 1 94 ? -12.906 -17.126 15.957 1.00 50.66 94 ASP A C 1
ATOM 735 O O . ASP A 1 94 ? -11.986 -17.700 15.363 1.00 50.66 94 ASP A O 1
ATOM 739 N N . ASN A 1 95 ? -13.943 -16.637 15.258 1.00 47.66 95 ASN A N 1
ATOM 740 C CA . ASN A 1 95 ? -14.130 -16.896 13.821 1.00 47.66 95 ASN A CA 1
ATOM 741 C C . ASN A 1 95 ? -13.208 -16.068 12.902 1.00 47.66 95 ASN A C 1
ATOM 743 O O . ASN A 1 95 ? -13.182 -16.276 11.685 1.00 47.66 95 ASN A O 1
ATOM 747 N N . PHE A 1 96 ? -12.368 -15.177 13.442 1.00 49.66 96 PHE A N 1
ATOM 748 C CA . PHE A 1 96 ? -11.425 -14.387 12.635 1.00 49.66 96 PHE A CA 1
ATOM 749 C C . PHE A 1 96 ? -10.219 -15.197 12.117 1.00 49.66 96 PHE A C 1
ATOM 751 O O . PHE A 1 96 ? -9.516 -14.754 11.201 1.00 49.66 96 PHE A O 1
ATOM 758 N N . HIS A 1 97 ? -9.976 -16.401 12.647 1.00 46.78 97 HIS A N 1
ATOM 759 C CA . HIS A 1 97 ? -8.890 -17.261 12.169 1.00 46.78 97 HIS A CA 1
ATOM 760 C C . HIS A 1 97 ? -9.010 -17.583 10.667 1.00 46.78 97 HIS A C 1
ATOM 762 O O . HIS A 1 97 ? -7.994 -17.624 9.967 1.00 46.78 97 HIS A O 1
ATOM 768 N N . GLN A 1 98 ? -10.237 -17.685 10.150 1.00 47.81 98 GLN A N 1
ATOM 769 C CA . GLN A 1 98 ? -10.507 -17.955 8.736 1.00 47.81 98 GLN A CA 1
ATOM 770 C C . GLN A 1 98 ? -10.295 -16.732 7.827 1.00 47.81 98 GLN A C 1
ATOM 772 O O . GLN A 1 98 ? -9.816 -16.880 6.704 1.00 47.81 98 GLN A O 1
ATOM 777 N N . GLU A 1 99 ? -10.554 -15.506 8.295 1.00 49.31 99 GLU A N 1
ATOM 778 C CA . GLU A 1 99 ? -10.246 -14.291 7.518 1.00 49.31 99 GLU A CA 1
ATOM 779 C C . GLU A 1 99 ? -8.735 -14.031 7.421 1.00 49.31 99 GLU A C 1
ATOM 781 O O . GLU A 1 99 ? -8.253 -13.556 6.391 1.00 49.31 99 GLU A O 1
ATOM 786 N N . VAL A 1 100 ? -7.963 -14.355 8.467 1.00 50.75 100 VAL A N 1
ATOM 787 C CA . VAL A 1 100 ? -6.494 -14.236 8.438 1.00 50.75 100 VAL A CA 1
ATOM 788 C C . VAL A 1 100 ? -5.878 -15.275 7.511 1.00 50.75 100 VAL A C 1
ATOM 790 O O . VAL A 1 100 ? -4.981 -14.914 6.754 1.00 50.75 100 VAL A O 1
ATOM 793 N N . LEU A 1 101 ? -6.364 -16.521 7.525 1.00 51.09 101 LEU A N 1
ATOM 794 C CA . LEU A 1 101 ? -5.917 -17.563 6.596 1.00 51.09 101 LEU A CA 1
ATOM 795 C C . LEU A 1 101 ? -6.277 -17.207 5.151 1.00 51.09 101 LEU A C 1
ATOM 797 O O . LEU A 1 101 ? -5.378 -17.167 4.318 1.00 51.09 101 LEU A O 1
ATOM 801 N N . LYS A 1 102 ? -7.516 -16.779 4.871 1.00 51.66 102 LYS A N 1
ATOM 802 C CA . LYS A 1 102 ? -7.907 -16.270 3.541 1.00 51.66 102 LYS A CA 1
ATOM 803 C C . LYS A 1 102 ? -7.055 -15.085 3.096 1.00 51.66 102 LYS A C 1
ATOM 805 O O . LYS A 1 102 ? -6.696 -14.974 1.926 1.00 51.66 102 LYS A O 1
ATOM 810 N N . LYS A 1 103 ? -6.695 -14.183 4.014 1.00 49.69 103 LYS A N 1
ATOM 811 C CA . LYS A 1 103 ? -5.824 -13.047 3.699 1.00 49.69 103 LYS A CA 1
ATOM 812 C C . LYS A 1 103 ? -4.376 -13.479 3.499 1.00 49.69 103 LYS A C 1
ATOM 814 O O . LYS A 1 103 ? -3.749 -12.924 2.604 1.00 49.69 103 LYS A O 1
ATOM 819 N N . LYS A 1 104 ? -3.865 -14.446 4.268 1.00 47.84 104 LYS A N 1
ATOM 820 C CA . LYS A 1 104 ? -2.532 -15.044 4.105 1.00 47.84 104 LYS A CA 1
ATOM 821 C C . LYS A 1 104 ? -2.436 -15.775 2.770 1.00 47.84 104 LYS A C 1
ATOM 823 O O . LYS A 1 104 ? -1.525 -15.469 2.020 1.00 47.84 104 LYS A O 1
ATOM 828 N N . GLU A 1 105 ? -3.432 -16.579 2.408 1.00 51.19 105 GLU A N 1
ATOM 829 C CA . GLU A 1 105 ? -3.557 -17.192 1.083 1.00 51.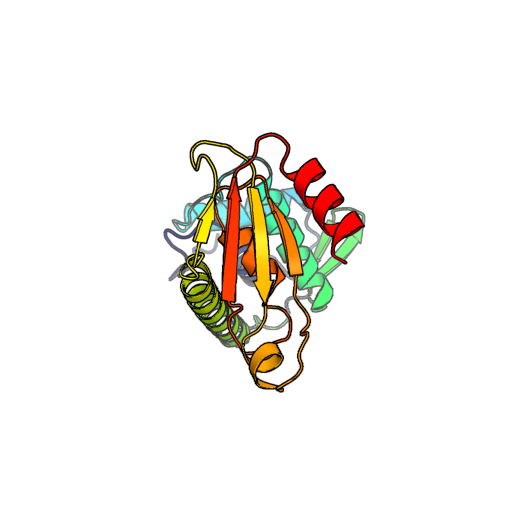19 105 GLU A CA 1
ATOM 830 C C . GLU A 1 105 ? -3.690 -16.140 -0.022 1.00 51.19 105 GLU A C 1
ATOM 832 O O . GLU A 1 105 ? -3.066 -16.272 -1.068 1.00 51.19 105 GLU A O 1
ATOM 837 N N . SER A 1 106 ? -4.449 -15.054 0.185 1.00 54.91 106 SER A N 1
ATOM 838 C CA . SER A 1 106 ? -4.521 -13.969 -0.807 1.00 54.91 106 SER A CA 1
ATOM 839 C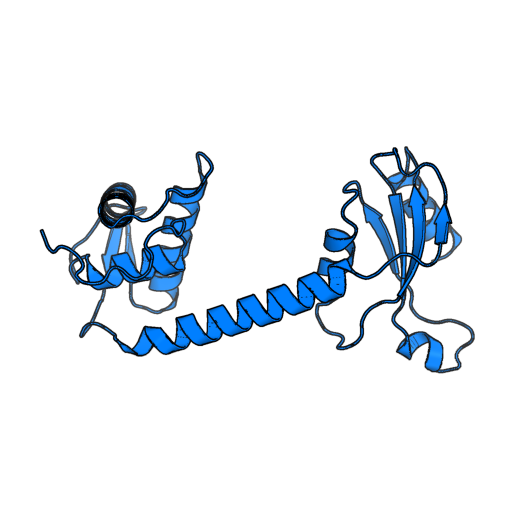 C . SER A 1 106 ? -3.196 -13.215 -0.928 1.00 54.91 106 SER A C 1
ATOM 841 O O . SER A 1 106 ? -2.853 -12.769 -2.014 1.00 54.91 106 SER A O 1
ATOM 843 N N . LEU A 1 107 ? -2.446 -13.067 0.169 1.00 52.59 107 LEU A N 1
ATOM 844 C CA . LEU A 1 107 ? -1.143 -12.409 0.204 1.00 52.59 107 LEU A CA 1
ATOM 845 C C . LEU A 1 107 ? -0.064 -13.310 -0.388 1.00 52.59 107 LEU A C 1
ATOM 847 O O . LEU A 1 107 ? 0.788 -12.789 -1.088 1.00 52.59 107 LEU A O 1
ATOM 851 N N . GLU A 1 108 ? -0.121 -14.623 -0.175 1.00 52.38 108 GLU A N 1
ATOM 852 C CA . GLU A 1 108 ? 0.745 -15.624 -0.805 1.00 52.38 108 GLU A CA 1
ATOM 853 C C . GLU A 1 108 ? 0.431 -15.756 -2.292 1.00 52.38 108 GLU A C 1
ATOM 855 O O . GLU A 1 108 ? 1.353 -15.690 -3.092 1.00 52.38 108 GLU A O 1
ATOM 860 N N . LYS A 1 109 ? -0.844 -15.795 -2.699 1.00 52.19 109 LYS A N 1
ATOM 861 C CA . LYS A 1 109 ? -1.245 -15.730 -4.116 1.00 52.19 109 LYS A CA 1
ATOM 862 C C . LYS A 1 109 ? -0.847 -14.405 -4.755 1.00 52.19 109 LYS A C 1
ATOM 864 O O . LYS A 1 109 ? -0.390 -14.382 -5.891 1.00 52.19 109 LYS A O 1
ATOM 869 N N . LYS A 1 110 ? -0.986 -13.287 -4.036 1.00 50.50 110 LYS A N 1
ATOM 870 C CA . LYS A 1 110 ? -0.539 -11.972 -4.510 1.00 50.50 110 LYS A CA 1
ATOM 871 C C . LYS A 1 110 ? 0.983 -11.903 -4.575 1.00 50.50 110 LYS A C 1
ATOM 873 O O . LYS A 1 110 ? 1.481 -11.313 -5.517 1.00 50.50 110 LYS A O 1
ATOM 878 N N . LYS A 1 111 ? 1.705 -12.514 -3.633 1.00 50.91 111 LYS A N 1
ATOM 879 C CA . LYS A 1 111 ? 3.168 -12.604 -3.620 1.00 50.91 111 LYS A CA 1
ATOM 880 C C . LYS A 1 111 ? 3.663 -13.483 -4.766 1.00 50.91 111 LYS A C 1
ATOM 882 O O . LYS A 1 111 ? 4.449 -12.994 -5.547 1.00 50.91 111 LYS A O 1
ATOM 887 N N . GLN A 1 112 ? 3.096 -14.670 -4.972 1.00 53.81 112 GLN A N 1
ATOM 888 C CA . GLN A 1 112 ? 3.387 -15.536 -6.122 1.00 53.81 112 GLN A CA 1
ATOM 889 C C . GLN A 1 112 ? 3.062 -14.856 -7.457 1.00 53.81 112 GLN A C 1
ATOM 891 O O . GLN A 1 112 ? 3.841 -14.940 -8.398 1.00 53.81 112 GLN A O 1
ATOM 896 N N . LYS A 1 113 ? 1.938 -14.133 -7.543 1.00 51.75 113 LYS A N 1
ATOM 897 C CA . LYS A 1 113 ? 1.585 -13.345 -8.731 1.00 51.75 113 LYS A CA 1
ATOM 898 C C . LYS A 1 113 ? 2.559 -12.179 -8.937 1.00 51.75 113 LYS A C 1
ATOM 900 O O . LYS A 1 113 ? 2.954 -11.928 -10.064 1.00 51.75 113 LYS A O 1
ATOM 905 N N . ILE A 1 114 ? 2.976 -11.494 -7.870 1.00 47.50 114 ILE A N 1
ATOM 906 C CA . ILE A 1 114 ? 4.017 -10.454 -7.910 1.00 47.50 114 ILE A CA 1
ATOM 907 C C . ILE A 1 114 ? 5.356 -11.053 -8.347 1.00 47.50 114 ILE A C 1
ATOM 909 O O . ILE A 1 114 ? 5.987 -10.483 -9.221 1.00 47.50 114 ILE A O 1
ATOM 913 N N . ASP A 1 115 ? 5.758 -12.200 -7.808 1.00 48.91 115 ASP A N 1
ATOM 914 C CA . ASP A 1 115 ? 7.010 -12.874 -8.145 1.00 48.91 115 ASP A CA 1
ATOM 915 C C . ASP A 1 115 ? 7.002 -13.320 -9.616 1.00 48.91 115 ASP A C 1
ATOM 917 O O . ASP A 1 115 ? 7.968 -13.079 -10.328 1.00 48.91 115 ASP A O 1
ATOM 921 N N . ALA A 1 116 ? 5.878 -13.841 -10.124 1.00 51.22 116 ALA A N 1
ATOM 922 C CA . ALA A 1 116 ? 5.701 -14.149 -11.545 1.00 51.22 116 ALA A CA 1
ATOM 923 C C . ALA A 1 116 ? 5.723 -12.896 -12.446 1.00 51.22 116 ALA A C 1
ATOM 925 O O . ALA A 1 116 ? 6.238 -12.945 -13.559 1.00 51.22 116 ALA A O 1
ATOM 926 N N . PHE A 1 117 ? 5.197 -11.762 -11.973 1.00 48.56 117 PHE A N 1
ATOM 927 C CA . PHE A 1 117 ? 5.262 -10.482 -12.688 1.00 48.56 117 PHE A CA 1
ATOM 928 C C . PHE A 1 117 ? 6.647 -9.825 -12.636 1.00 48.56 117 PHE A C 1
ATOM 930 O O . PHE A 1 117 ? 7.009 -9.110 -13.565 1.00 48.56 117 PHE A O 1
ATOM 937 N N . ASN A 1 118 ? 7.426 -10.070 -11.582 1.00 49.81 118 ASN A N 1
ATOM 938 C CA . ASN A 1 118 ? 8.801 -9.587 -11.449 1.00 49.81 118 ASN A CA 1
ATOM 939 C C . ASN A 1 118 ? 9.767 -10.297 -12.416 1.00 49.81 118 ASN A C 1
ATOM 941 O O . ASN A 1 118 ? 10.892 -9.840 -12.579 1.00 49.81 118 ASN A O 1
ATOM 945 N N . LEU A 1 119 ? 9.332 -11.389 -13.054 1.00 55.69 119 LEU A N 1
ATOM 946 C CA . LEU A 1 119 ? 10.110 -12.173 -14.018 1.00 55.69 119 LEU A CA 1
ATOM 947 C C . LEU A 1 119 ? 9.858 -11.776 -15.483 1.00 55.69 119 LEU A C 1
ATOM 949 O O . LEU A 1 119 ? 10.376 -12.430 -16.384 1.00 55.69 119 LEU A O 1
ATOM 953 N N . ILE A 1 120 ? 9.045 -10.748 -15.760 1.00 67.31 120 ILE A N 1
ATOM 954 C CA . ILE A 1 120 ? 8.825 -10.308 -17.146 1.00 67.31 120 ILE A CA 1
ATOM 955 C C . ILE A 1 120 ? 10.029 -9.484 -17.594 1.00 67.31 120 ILE A C 1
ATOM 957 O O . ILE A 1 120 ? 10.119 -8.282 -17.339 1.00 67.31 120 ILE A O 1
ATOM 961 N N . GLU A 1 121 ? 10.946 -10.150 -18.283 1.00 77.12 121 GLU A N 1
ATOM 962 C CA . GLU A 1 121 ? 12.088 -9.508 -18.916 1.00 77.12 121 GLU A CA 1
ATOM 963 C C . GLU A 1 121 ? 11.670 -8.801 -20.216 1.00 77.12 121 GLU A C 1
ATOM 965 O O . GLU A 1 121 ? 10.865 -9.331 -20.994 1.00 77.12 121 GLU A O 1
ATOM 970 N N . PRO A 1 122 ? 12.194 -7.592 -20.482 1.00 83.62 122 PRO A N 1
ATOM 971 C CA . PRO A 1 122 ? 11.986 -6.934 -21.760 1.00 83.62 122 PRO A CA 1
ATOM 972 C C . PRO A 1 122 ? 12.669 -7.729 -22.872 1.00 83.62 122 PRO A C 1
ATOM 974 O O . PRO A 1 122 ? 13.839 -8.087 -22.760 1.00 83.62 122 PRO A O 1
ATOM 977 N N . LYS A 1 123 ? 11.986 -7.928 -24.002 1.00 88.25 123 LYS A N 1
ATOM 978 C CA . LYS A 1 123 ? 12.618 -8.570 -25.169 1.00 88.25 123 LYS A CA 1
ATOM 979 C C . LYS A 1 123 ? 13.768 -7.750 -25.746 1.00 88.25 123 LYS A C 1
ATOM 981 O O . LYS A 1 123 ? 14.653 -8.303 -26.392 1.00 88.25 123 LYS A O 1
ATOM 986 N N . ARG A 1 124 ? 13.716 -6.426 -25.583 1.00 89.00 124 ARG A N 1
ATOM 987 C CA . ARG A 1 124 ? 14.721 -5.488 -26.086 1.00 89.00 124 ARG A CA 1
ATOM 988 C C . ARG A 1 124 ? 14.996 -4.398 -25.061 1.00 89.00 124 ARG A C 1
ATOM 990 O O . ARG A 1 124 ? 14.070 -3.783 -24.536 1.00 89.00 124 ARG A O 1
ATOM 997 N N . ILE A 1 125 ? 16.274 -4.133 -24.829 1.00 88.88 125 ILE A N 1
ATOM 998 C CA . ILE A 1 125 ? 16.750 -3.021 -24.009 1.00 88.88 125 ILE A CA 1
ATOM 999 C C . ILE A 1 125 ? 17.550 -2.096 -24.918 1.00 88.88 125 ILE A C 1
ATOM 1001 O O . ILE A 1 125 ? 18.412 -2.550 -25.668 1.00 88.88 125 ILE A O 1
ATOM 1005 N N . ILE A 1 126 ? 17.230 -0.809 -24.872 1.00 89.12 126 ILE A N 1
ATOM 1006 C CA . ILE A 1 126 ? 17.842 0.234 -25.689 1.00 89.12 126 ILE A CA 1
ATOM 1007 C C . ILE A 1 126 ? 18.323 1.342 -24.749 1.00 89.12 126 ILE A C 1
ATOM 1009 O O . ILE A 1 126 ? 17.601 1.729 -23.832 1.00 89.12 126 ILE A O 1
ATOM 1013 N N . GLY A 1 127 ? 19.520 1.873 -24.993 1.00 85.62 127 GLY A N 1
ATOM 1014 C CA . GLY A 1 127 ? 20.111 2.936 -24.177 1.00 85.62 127 GLY A CA 1
ATOM 1015 C C . GLY A 1 127 ? 20.879 2.424 -22.956 1.00 85.62 127 GLY A C 1
ATOM 1016 O O . GLY A 1 127 ? 21.101 1.225 -22.792 1.00 85.62 127 GLY A O 1
ATOM 1017 N N . ASP A 1 128 ? 21.318 3.360 -22.116 1.00 84.44 128 ASP A N 1
ATOM 1018 C CA . ASP A 1 128 ? 22.176 3.078 -20.966 1.00 84.44 128 ASP A CA 1
ATOM 1019 C C . ASP A 1 128 ? 21.355 2.728 -19.714 1.00 84.44 128 ASP A C 1
ATOM 1021 O O . ASP A 1 128 ? 20.708 3.579 -19.106 1.00 84.44 128 ASP A O 1
ATOM 1025 N N . ILE A 1 129 ? 21.427 1.461 -19.297 1.00 81.25 129 ILE A N 1
ATOM 1026 C CA . ILE A 1 129 ? 20.754 0.924 -18.103 1.00 81.25 129 ILE A CA 1
ATOM 1027 C C . ILE A 1 129 ? 21.212 1.576 -16.783 1.00 81.25 129 ILE A C 1
ATOM 1029 O O . ILE A 1 129 ? 20.569 1.422 -15.735 1.00 81.25 129 ILE A O 1
ATOM 1033 N N . THR A 1 130 ? 22.328 2.308 -16.784 1.00 79.25 130 THR A N 1
ATOM 1034 C CA . THR A 1 130 ? 22.759 3.070 -15.609 1.00 79.25 130 THR A CA 1
ATOM 1035 C C . THR A 1 130 ? 21.846 4.267 -15.335 1.00 79.25 130 THR A C 1
ATOM 1037 O O . THR A 1 130 ? 21.709 4.639 -14.164 1.00 79.25 130 THR A O 1
ATOM 1040 N N . LEU A 1 131 ? 21.140 4.783 -16.349 1.00 79.44 131 LEU A N 1
ATOM 1041 C CA . LEU A 1 131 ? 20.217 5.912 -16.234 1.00 79.44 131 LEU A CA 1
ATOM 1042 C C . LEU A 1 131 ? 19.025 5.602 -15.315 1.00 79.44 131 LEU A C 1
ATOM 1044 O O . LEU A 1 131 ? 18.543 4.473 -15.215 1.00 79.44 131 LEU A O 1
ATOM 1048 N N . GLU A 1 132 ? 18.527 6.631 -14.627 1.00 81.12 132 GLU A N 1
ATOM 1049 C CA . GLU A 1 132 ? 17.414 6.490 -13.676 1.00 81.12 132 GLU A CA 1
ATOM 1050 C C . GLU A 1 132 ? 16.054 6.313 -14.362 1.00 81.12 132 GLU A C 1
ATOM 1052 O O . GLU A 1 132 ? 15.120 5.805 -13.752 1.00 81.12 132 GLU A O 1
ATOM 1057 N N . GLY A 1 133 ? 15.913 6.764 -15.607 1.00 85.38 133 GLY A N 1
ATOM 1058 C CA . GLY A 1 133 ? 14.628 6.869 -16.285 1.00 85.38 133 GLY A CA 1
ATOM 1059 C C . GLY A 1 133 ? 14.545 6.057 -17.566 1.00 85.38 133 GLY A C 1
ATOM 1060 O O . GLY A 1 133 ? 15.512 5.979 -18.326 1.00 85.38 133 GLY A O 1
ATOM 1061 N N . PHE A 1 134 ? 13.367 5.498 -17.832 1.00 89.44 134 PHE A N 1
ATOM 1062 C CA . PHE A 1 134 ? 13.096 4.782 -19.073 1.00 89.44 134 PHE A CA 1
ATOM 1063 C C . PHE A 1 134 ? 11.650 4.913 -19.547 1.00 89.44 134 PHE A C 1
ATOM 1065 O O . PHE A 1 134 ? 10.727 5.194 -18.777 1.00 89.44 134 PHE A O 1
ATOM 1072 N N . VAL A 1 135 ? 11.468 4.664 -20.838 1.00 90.44 135 VAL A N 1
ATOM 1073 C CA . VAL A 1 135 ? 10.181 4.448 -21.502 1.00 90.44 135 VAL A CA 1
ATOM 1074 C C . VAL A 1 135 ? 10.013 2.955 -21.737 1.00 90.44 135 VAL A C 1
ATOM 1076 O O . VAL A 1 135 ? 10.974 2.267 -22.072 1.00 90.44 135 VAL A O 1
ATOM 1079 N N . TYR A 1 136 ? 8.808 2.438 -21.558 1.00 88.81 136 TYR A N 1
ATOM 1080 C CA . TYR A 1 136 ? 8.491 1.032 -21.756 1.00 88.81 136 TYR A CA 1
ATOM 1081 C C . TYR A 1 136 ? 7.302 0.872 -22.693 1.00 88.81 136 TYR A C 1
ATOM 1083 O O . TYR A 1 136 ? 6.380 1.688 -22.692 1.00 88.81 136 TYR A O 1
ATOM 1091 N N . PHE A 1 137 ? 7.298 -0.226 -23.441 1.00 88.81 137 PHE A N 1
ATOM 1092 C CA . PHE A 1 137 ? 6.197 -0.612 -24.311 1.00 88.81 137 PHE A CA 1
ATOM 1093 C C . PHE A 1 137 ? 5.785 -2.052 -24.042 1.00 88.81 137 PHE A C 1
ATOM 1095 O O . PHE A 1 137 ? 6.619 -2.964 -24.053 1.00 88.81 137 PHE A O 1
ATOM 1102 N N . TYR A 1 138 ? 4.487 -2.272 -23.858 1.00 87.38 138 TYR A N 1
ATOM 1103 C CA . TYR A 1 138 ? 3.939 -3.607 -23.674 1.00 87.38 138 TYR A CA 1
ATOM 1104 C C . TYR A 1 138 ? 2.608 -3.812 -24.398 1.00 87.38 138 TYR A C 1
ATOM 1106 O O . TYR A 1 138 ? 1.887 -2.869 -24.728 1.00 87.38 138 TYR A O 1
ATOM 1114 N N . TYR A 1 139 ? 2.263 -5.076 -24.617 1.00 85.50 139 TYR A N 1
ATOM 1115 C CA . TYR A 1 139 ? 0.965 -5.502 -25.143 1.00 85.50 139 TYR A CA 1
ATOM 1116 C C . TYR A 1 139 ? 0.541 -6.831 -24.521 1.00 85.50 139 TYR A C 1
ATOM 1118 O O . TYR A 1 139 ? 1.358 -7.543 -23.940 1.00 85.50 139 TYR A O 1
ATOM 1126 N N . TYR A 1 140 ? -0.738 -7.176 -24.653 1.00 85.38 140 TYR A N 1
ATOM 1127 C CA . TYR A 1 140 ? -1.234 -8.496 -24.271 1.00 85.38 140 TYR A CA 1
ATOM 1128 C C . TYR A 1 140 ? -1.176 -9.457 -25.464 1.00 85.38 140 TYR A C 1
ATOM 1130 O O . TYR A 1 140 ? -1.589 -9.065 -26.562 1.00 85.38 140 TYR A O 1
ATOM 1138 N N . PRO A 1 141 ? -0.668 -10.691 -25.284 1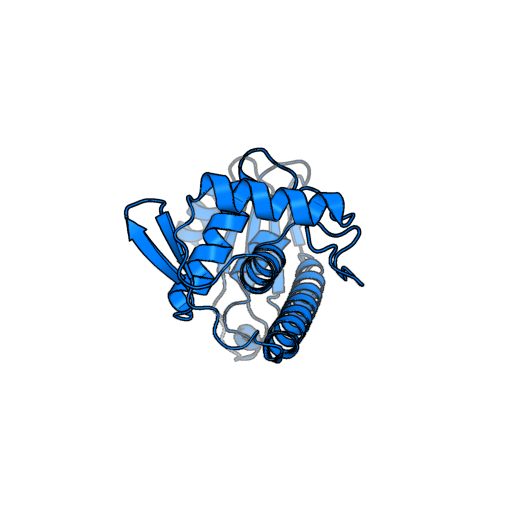.00 82.94 141 PRO A N 1
ATOM 1139 C CA . PRO A 1 141 ? -0.525 -11.663 -26.365 1.00 82.94 141 PRO A CA 1
ATOM 1140 C C . PRO A 1 141 ? -1.809 -11.903 -27.164 1.00 82.94 141 PRO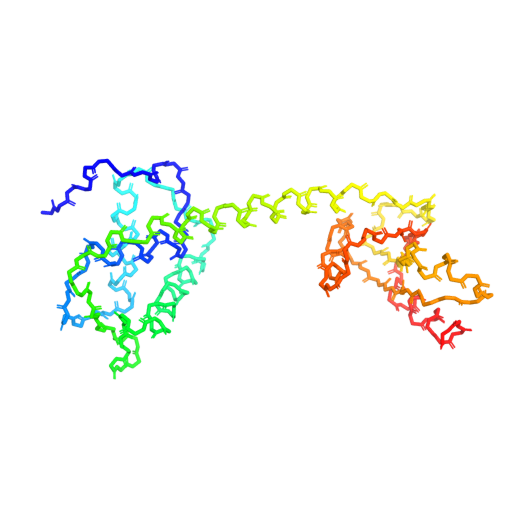 A C 1
ATOM 1142 O O . PRO A 1 141 ? -1.745 -11.931 -28.394 1.00 82.94 141 PRO A O 1
ATOM 1145 N N . GLU A 1 142 ? -2.967 -12.034 -26.509 1.00 80.88 142 GLU A N 1
ATOM 1146 C CA . GLU A 1 142 ? -4.236 -12.295 -27.208 1.00 80.88 142 GLU A CA 1
ATOM 1147 C C . GLU A 1 142 ? -4.632 -11.175 -28.179 1.00 80.88 142 GLU A C 1
ATOM 1149 O O . GLU A 1 142 ? -5.175 -11.444 -29.251 1.00 80.88 142 GLU A O 1
ATOM 1154 N N . TYR A 1 143 ? -4.278 -9.918 -27.893 1.00 80.12 143 TYR A N 1
ATOM 1155 C CA . TYR A 1 143 ? -4.554 -8.817 -28.821 1.00 80.12 143 TYR A CA 1
ATOM 1156 C C . TYR A 1 143 ? -3.818 -8.988 -30.150 1.00 80.12 143 TYR A C 1
ATOM 1158 O O . TYR A 1 143 ? -4.384 -8.708 -31.206 1.00 80.12 143 TYR A O 1
ATOM 1166 N N . LYS A 1 144 ? -2.594 -9.522 -30.111 1.00 75.62 144 LYS A N 1
ATOM 1167 C CA . LYS A 1 144 ? -1.805 -9.824 -31.309 1.00 75.62 144 LYS A CA 1
ATOM 1168 C C . LYS A 1 144 ? -2.327 -11.058 -32.055 1.00 75.62 144 LYS A C 1
ATOM 1170 O O . LYS A 1 144 ? -2.267 -11.101 -33.279 1.00 75.62 144 LYS A O 1
ATOM 1175 N N . LYS A 1 145 ? -2.866 -12.053 -31.340 1.00 73.44 145 LYS A N 1
ATOM 1176 C CA . LYS A 1 145 ? -3.440 -13.272 -31.945 1.00 73.44 145 LYS A CA 1
ATOM 1177 C C . LYS A 1 145 ? -4.747 -13.028 -32.699 1.00 73.44 145 LYS A C 1
ATOM 1179 O O . LYS A 1 145 ? -5.133 -13.868 -33.502 1.00 73.44 145 LYS A O 1
ATOM 1184 N N . SER A 1 146 ? -5.398 -11.882 -32.490 1.00 69.81 146 SER A N 1
ATOM 1185 C CA . SER A 1 146 ? -6.650 -11.524 -33.170 1.00 69.81 146 SER A CA 1
ATOM 1186 C C . SER A 1 146 ? -6.539 -11.361 -34.698 1.00 69.81 146 SER A C 1
ATOM 1188 O O . SER A 1 146 ? -7.556 -11.142 -35.350 1.00 69.81 146 SER A O 1
ATOM 1190 N N . GLY A 1 147 ? -5.333 -11.460 -35.278 1.00 67.44 147 GLY A N 1
ATOM 1191 C CA . GLY A 1 147 ? -5.106 -11.417 -36.730 1.00 67.44 147 GLY A CA 1
ATOM 1192 C C . GLY A 1 147 ? -5.251 -10.026 -37.352 1.00 67.44 147 GLY A C 1
ATOM 1193 O O . GLY A 1 147 ? -5.209 -9.889 -38.570 1.00 67.44 147 GLY A O 1
ATOM 1194 N N . LYS A 1 148 ? -5.425 -8.992 -36.526 1.00 74.44 148 LYS A N 1
ATOM 1195 C CA . LYS A 1 148 ? -5.497 -7.598 -36.965 1.00 74.44 148 LYS A CA 1
ATOM 1196 C C . LYS A 1 148 ? -4.102 -7.067 -37.297 1.00 74.44 148 LYS A C 1
ATOM 1198 O O . LYS A 1 148 ? -3.142 -7.375 -36.594 1.00 74.44 148 LYS A O 1
ATOM 1203 N N . GLU A 1 149 ? -4.013 -6.211 -38.316 1.00 77.19 149 GLU A N 1
ATOM 1204 C CA . GLU A 1 149 ? -2.768 -5.506 -38.671 1.00 77.19 149 GLU A CA 1
ATOM 1205 C C . GLU A 1 149 ? -2.265 -4.603 -37.535 1.00 77.19 149 GLU A C 1
ATOM 1207 O O . GLU A 1 149 ? -1.062 -4.413 -37.370 1.00 77.19 149 GLU A O 1
ATOM 1212 N N . THR A 1 150 ? -3.184 -4.092 -36.710 1.00 79.88 150 THR A N 1
ATOM 1213 C CA . THR A 1 150 ? -2.890 -3.286 -35.524 1.00 79.88 150 THR A CA 1
ATOM 1214 C C . THR A 1 150 ? -3.584 -3.860 -34.294 1.00 79.88 150 THR A C 1
ATOM 1216 O O . THR A 1 150 ? -4.692 -4.400 -34.362 1.00 79.88 150 THR A O 1
ATOM 1219 N N . TRP A 1 151 ? -2.936 -3.748 -33.135 1.00 84.06 151 TRP A N 1
ATOM 1220 C CA . TRP A 1 151 ? -3.501 -4.190 -31.865 1.00 84.06 151 TRP A CA 1
ATOM 1221 C C . TRP A 1 151 ? -3.214 -3.189 -30.745 1.00 84.06 151 TRP A C 1
ATOM 1223 O O . TRP A 1 151 ? -2.198 -2.492 -30.794 1.00 84.06 151 TRP A O 1
ATOM 1233 N N . PRO A 1 152 ? -4.076 -3.122 -29.712 1.00 82.25 152 PRO A N 1
ATOM 1234 C CA . PRO A 1 152 ? -3.860 -2.232 -28.584 1.00 82.25 152 PRO A CA 1
ATOM 1235 C C . PRO A 1 152 ? -2.531 -2.519 -27.888 1.00 82.25 152 PRO A C 1
ATOM 1237 O O . PRO A 1 152 ? -2.262 -3.633 -27.425 1.00 82.25 152 PRO A O 1
ATOM 1240 N N . CYS A 1 153 ? -1.721 -1.481 -27.772 1.00 85.62 153 CYS A N 1
ATOM 1241 C CA . CYS A 1 153 ? -0.479 -1.480 -27.026 1.00 85.62 153 CYS A CA 1
ATOM 1242 C C . CYS A 1 153 ? -0.498 -0.351 -26.001 1.00 85.62 153 CYS A C 1
ATOM 1244 O O . CYS A 1 153 ? -1.351 0.540 -26.025 1.00 85.62 153 CYS A O 1
ATOM 1246 N N . LYS A 1 154 ? 0.415 -0.433 -25.043 1.00 86.38 154 LYS A N 1
ATOM 1247 C CA . LYS A 1 154 ? 0.571 0.581 -24.015 1.00 86.38 154 LYS A CA 1
ATOM 1248 C C . LYS A 1 154 ? 2.019 0.997 -23.937 1.00 86.38 154 LYS A C 1
ATOM 1250 O O . LYS A 1 154 ? 2.919 0.163 -23.851 1.00 86.38 154 LYS A O 1
ATOM 1255 N N . ILE A 1 155 ? 2.194 2.305 -23.919 1.00 88.56 155 ILE A N 1
ATOM 1256 C CA . ILE A 1 155 ? 3.461 2.963 -23.689 1.00 88.56 155 ILE A CA 1
ATOM 1257 C C . ILE A 1 155 ? 3.351 3.809 -22.428 1.00 88.56 155 ILE A C 1
ATOM 1259 O O . ILE A 1 155 ? 2.310 4.409 -22.152 1.00 88.56 155 ILE A O 1
ATOM 1263 N N . GLY A 1 156 ? 4.415 3.809 -21.641 1.00 87.94 156 GLY A N 1
ATOM 1264 C CA . GLY A 1 156 ? 4.527 4.650 -20.463 1.00 87.94 156 GLY A CA 1
ATOM 1265 C C . GLY A 1 156 ? 5.980 4.857 -20.083 1.00 87.94 156 GLY A C 1
ATOM 1266 O O . GLY A 1 156 ? 6.887 4.344 -20.739 1.00 87.94 156 GLY A O 1
ATOM 1267 N N . SER A 1 157 ? 6.214 5.599 -19.008 1.00 88.00 157 SER A N 1
ATOM 1268 C CA . SER A 1 157 ? 7.567 5.858 -18.530 1.00 88.00 157 SER A CA 1
ATOM 1269 C C . SER A 1 157 ? 7.698 5.728 -17.012 1.00 88.00 157 SER A C 1
ATOM 1271 O O . SER A 1 157 ? 6.710 5.783 -16.274 1.00 88.00 157 SER A O 1
ATOM 1273 N N . SER A 1 158 ? 8.913 5.454 -16.534 1.00 83.88 158 SER A N 1
ATOM 1274 C CA . SER A 1 158 ? 9.209 5.217 -15.117 1.00 83.88 158 SER A CA 1
ATOM 1275 C C . SER A 1 158 ? 10.602 5.719 -14.746 1.00 83.88 158 SER A C 1
ATOM 1277 O O . SER A 1 158 ? 11.501 5.768 -15.581 1.00 83.88 158 SER A O 1
ATOM 1279 N N . LYS A 1 159 ? 10.763 6.078 -13.467 1.00 80.44 159 LYS A N 1
ATOM 1280 C CA . LYS A 1 159 ? 12.041 6.453 -12.836 1.00 80.44 159 LYS A CA 1
ATOM 1281 C C . LYS A 1 159 ? 12.620 5.339 -11.944 1.00 80.44 159 LYS A C 1
ATOM 1283 O O . LYS A 1 159 ? 13.675 5.480 -11.340 1.00 80.44 159 LYS A O 1
ATOM 1288 N N . GLU A 1 160 ? 11.882 4.253 -11.751 1.00 65.81 160 GLU A N 1
ATOM 1289 C CA . GLU A 1 160 ? 12.325 3.149 -10.901 1.00 65.81 160 GLU A CA 1
ATOM 1290 C C . GLU A 1 160 ? 12.882 2.045 -11.786 1.00 65.81 160 GLU A C 1
ATOM 1292 O O . GLU A 1 160 ? 12.119 1.481 -12.564 1.00 65.81 160 GLU A O 1
ATOM 1297 N N . LYS A 1 161 ? 14.169 1.695 -11.617 1.00 58.25 161 LYS A N 1
ATOM 1298 C CA . LYS A 1 161 ? 14.826 0.537 -12.268 1.00 58.25 161 LYS A CA 1
ATOM 1299 C C . LYS A 1 161 ? 14.117 -0.799 -12.001 1.00 58.25 161 LYS A C 1
ATOM 1301 O O . LYS A 1 161 ? 14.418 -1.802 -12.635 1.00 58.25 161 LYS A O 1
ATOM 1306 N N . ASP A 1 162 ? 13.182 -0.806 -11.057 1.00 60.03 162 ASP A N 1
ATOM 1307 C CA . ASP A 1 162 ? 12.300 -1.922 -10.783 1.00 60.03 162 ASP A CA 1
ATOM 1308 C C . ASP A 1 162 ? 11.103 -1.917 -11.756 1.00 60.03 162 ASP A C 1
ATOM 1310 O O . ASP A 1 162 ? 10.076 -1.258 -11.541 1.00 60.03 162 ASP A O 1
ATOM 1314 N N . TYR A 1 163 ? 11.231 -2.705 -12.830 1.00 57.97 163 TYR A N 1
ATOM 1315 C CA . TYR A 1 163 ? 10.168 -2.982 -13.805 1.00 57.97 163 TYR A CA 1
ATOM 1316 C C . TYR A 1 163 ? 8.862 -3.457 -13.145 1.00 57.97 163 TYR A C 1
ATOM 1318 O O . TYR A 1 163 ? 7.778 -3.315 -13.725 1.00 57.97 163 TYR A O 1
ATOM 1326 N N . SER A 1 164 ? 8.923 -3.972 -11.910 1.00 54.00 164 SER A N 1
ATOM 1327 C CA . SER A 1 164 ? 7.759 -4.490 -11.201 1.00 54.00 164 SER A CA 1
ATOM 1328 C C . SER A 1 164 ? 6.681 -3.441 -10.959 1.00 54.00 164 SER A C 1
ATOM 1330 O O . SER A 1 164 ? 5.501 -3.789 -10.947 1.00 54.00 164 SER A O 1
ATOM 1332 N N . ARG A 1 165 ? 7.021 -2.155 -10.773 1.00 51.94 165 ARG A N 1
ATOM 1333 C CA . ARG A 1 165 ? 6.011 -1.109 -10.521 1.00 51.94 165 ARG A CA 1
ATOM 1334 C C . ARG A 1 165 ? 5.184 -0.794 -11.761 1.00 51.94 165 ARG A C 1
ATOM 1336 O O . ARG A 1 165 ? 3.976 -0.587 -11.640 1.00 51.94 165 ARG A O 1
ATOM 1343 N N . VAL A 1 166 ? 5.821 -0.830 -12.928 1.00 56.97 166 VAL A N 1
ATOM 1344 C CA . VAL A 1 166 ? 5.168 -0.677 -14.230 1.00 56.97 166 VAL A CA 1
ATOM 1345 C C . VAL A 1 166 ? 4.156 -1.798 -14.430 1.00 56.97 166 VAL A C 1
ATOM 1347 O O . VAL A 1 166 ? 2.985 -1.533 -14.676 1.00 56.97 166 VAL A O 1
ATOM 1350 N N . ILE A 1 167 ? 4.579 -3.040 -14.199 1.00 55.78 167 ILE A N 1
ATOM 1351 C CA . ILE A 1 167 ? 3.776 -4.252 -14.396 1.00 55.78 167 ILE A CA 1
ATOM 1352 C C . ILE A 1 167 ? 2.659 -4.394 -13.338 1.00 55.78 167 ILE A C 1
ATOM 1354 O O . ILE A 1 167 ? 1.556 -4.852 -13.645 1.00 55.78 167 ILE A O 1
ATOM 1358 N N . LYS A 1 168 ? 2.876 -3.918 -12.102 1.00 55.25 168 LYS A N 1
ATOM 1359 C CA . LYS A 1 168 ? 1.862 -3.887 -11.023 1.00 55.25 168 LYS A CA 1
ATOM 1360 C C . LYS A 1 168 ? 0.616 -3.067 -11.383 1.00 55.25 168 LYS A C 1
ATOM 1362 O O . LYS A 1 168 ? -0.450 -3.349 -10.838 1.00 55.25 168 LYS A O 1
ATOM 1367 N N . GLN A 1 169 ? 0.723 -2.084 -12.281 1.00 53.72 169 GLN A N 1
ATOM 1368 C CA . GLN A 1 169 ? -0.425 -1.317 -12.789 1.00 53.72 169 GLN A CA 1
ATOM 1369 C C . GLN A 1 169 ? -1.166 -2.023 -13.937 1.00 53.72 169 GLN A C 1
ATOM 1371 O O . GLN A 1 169 ? -2.271 -1.622 -14.294 1.00 53.72 169 GLN A O 1
ATOM 1376 N N . VAL A 1 170 ? -0.576 -3.071 -14.514 1.00 53.75 170 VAL A N 1
ATOM 1377 C CA . VAL A 1 170 ? -1.078 -3.746 -15.718 1.00 53.75 170 VAL A CA 1
ATOM 1378 C C . VAL A 1 170 ? -2.051 -4.873 -15.364 1.00 53.75 170 VAL A C 1
ATOM 1380 O O . VAL A 1 170 ? -3.077 -5.020 -16.016 1.00 53.75 170 VAL A O 1
ATOM 1383 N N . GLY A 1 171 ? -1.804 -5.604 -14.272 1.00 51.41 171 GLY A N 1
ATOM 1384 C CA . GLY A 1 171 ? -2.530 -6.829 -13.899 1.00 51.41 171 GLY A CA 1
ATOM 1385 C C . GLY A 1 171 ? -3.924 -6.683 -13.265 1.00 51.41 171 GLY A C 1
ATOM 1386 O O . GLY A 1 171 ? -4.409 -7.647 -12.663 1.00 51.41 171 GLY A O 1
ATOM 1387 N N . THR A 1 172 ? -4.580 -5.521 -13.344 1.00 51.94 172 THR A N 1
ATOM 1388 C CA . THR A 1 172 ? -5.947 -5.338 -12.820 1.00 51.94 172 THR A CA 1
ATOM 1389 C C . THR A 1 172 ? -6.985 -5.571 -13.919 1.00 51.94 172 THR A C 1
ATOM 1391 O O . THR A 1 172 ? -7.527 -4.619 -14.471 1.00 51.94 172 THR A O 1
ATOM 1394 N N . GLY A 1 173 ? -7.253 -6.838 -14.253 1.00 51.59 173 GLY A N 1
ATOM 1395 C CA . GLY A 1 173 ? -8.447 -7.216 -15.028 1.00 51.59 173 GLY A CA 1
ATOM 1396 C C . GLY A 1 173 ? -8.253 -8.241 -16.145 1.00 51.59 173 GLY A C 1
ATOM 1397 O O . GLY A 1 173 ? -9.251 -8.737 -16.652 1.00 51.59 173 GLY A O 1
ATOM 1398 N N . ILE A 1 174 ? -7.015 -8.595 -16.507 1.00 58.94 174 ILE A N 1
ATOM 1399 C CA . ILE A 1 174 ? -6.728 -9.555 -17.588 1.00 58.94 174 ILE A CA 1
ATOM 1400 C C . ILE A 1 174 ? -5.912 -10.734 -17.020 1.00 58.94 174 ILE A C 1
ATOM 1402 O O . ILE A 1 174 ? -4.992 -10.497 -16.230 1.00 58.94 174 ILE A O 1
ATOM 1406 N N . PRO A 1 175 ? -6.275 -11.999 -17.330 1.00 60.00 175 PRO A N 1
ATOM 1407 C CA . PRO A 1 175 ? -5.629 -13.191 -16.768 1.00 60.00 175 PRO A CA 1
ATOM 1408 C C . PRO A 1 175 ? -4.223 -13.462 -17.323 1.00 60.00 175 PRO A C 1
ATOM 1410 O O . PRO A 1 175 ? -3.458 -14.193 -16.700 1.00 60.00 175 PRO A O 1
ATOM 1413 N N . GLU A 1 176 ? -3.874 -12.871 -18.462 1.00 68.12 176 GLU A N 1
ATOM 1414 C CA . GLU A 1 176 ? -2.589 -13.056 -19.135 1.00 68.12 176 GLU A CA 1
ATOM 1415 C C . GLU A 1 176 ? -1.498 -12.109 -18.633 1.00 68.12 176 GLU A C 1
ATOM 1417 O O . GLU A 1 176 ? -1.758 -10.970 -18.238 1.00 68.12 176 GLU A O 1
ATOM 1422 N N . ASN A 1 177 ? -0.248 -12.561 -18.744 1.00 75.06 177 ASN A N 1
ATOM 1423 C CA . ASN A 1 177 ? 0.911 -11.705 -18.531 1.00 75.06 177 ASN A CA 1
ATOM 1424 C C . ASN A 1 177 ? 1.156 -10.830 -19.772 1.00 75.06 177 ASN A C 1
ATOM 1426 O O . ASN A 1 177 ? 1.161 -11.349 -20.893 1.00 75.06 177 ASN A O 1
ATOM 1430 N N . PRO A 1 178 ? 1.389 -9.518 -19.601 1.00 81.81 178 PRO A N 1
ATOM 1431 C CA . PRO A 1 178 ? 1.776 -8.660 -20.708 1.00 81.81 178 PRO A CA 1
ATOM 1432 C C . PRO A 1 178 ? 3.156 -9.071 -21.240 1.00 81.81 178 PRO A C 1
ATOM 1434 O O . PRO A 1 178 ? 4.024 -9.509 -20.488 1.00 81.81 178 PRO A O 1
ATOM 1437 N N . ILE A 1 179 ? 3.383 -8.873 -22.533 1.00 84.38 179 ILE A N 1
ATOM 1438 C CA . ILE A 1 179 ? 4.712 -8.943 -23.136 1.00 84.38 179 ILE A CA 1
ATOM 1439 C C . ILE A 1 179 ? 5.322 -7.547 -23.097 1.00 84.38 179 ILE A C 1
ATOM 1441 O O . ILE A 1 179 ? 4.789 -6.628 -23.720 1.00 84.38 179 ILE A O 1
ATOM 1445 N N . LEU A 1 180 ? 6.453 -7.408 -22.406 1.00 85.38 180 LEU A N 1
ATOM 1446 C CA . LEU A 1 180 ? 7.290 -6.212 -22.441 1.00 85.38 180 LEU A CA 1
ATOM 1447 C C . LEU A 1 180 ? 8.192 -6.281 -23.684 1.00 85.38 180 LEU A C 1
ATOM 1449 O O . LEU A 1 180 ? 9.168 -7.029 -23.725 1.00 85.38 180 LEU A O 1
ATOM 1453 N N . GLU A 1 181 ? 7.830 -5.563 -24.746 1.00 89.31 181 GLU A N 1
ATOM 1454 C CA . GLU A 1 181 ? 8.517 -5.688 -26.041 1.00 89.31 181 GLU A CA 1
ATOM 1455 C C . GLU A 1 181 ? 9.832 -4.916 -26.058 1.00 89.31 181 GLU A C 1
ATOM 1457 O O . GLU A 1 181 ? 10.832 -5.422 -26.565 1.00 89.31 181 GLU A O 1
ATOM 1462 N N . PHE A 1 182 ? 9.841 -3.702 -25.503 1.00 88.44 182 PHE A N 1
ATOM 1463 C CA . PHE A 1 182 ? 11.064 -2.926 -25.370 1.00 88.44 182 PHE A CA 1
ATOM 1464 C C . PHE A 1 182 ? 11.039 -1.965 -24.184 1.00 88.44 182 PHE A C 1
ATOM 1466 O O . PHE A 1 182 ? 9.984 -1.499 -23.739 1.00 88.44 182 PHE A O 1
ATOM 1473 N N . VAL A 1 183 ? 12.246 -1.651 -23.722 1.00 89.56 183 VAL A N 1
ATOM 1474 C CA . VAL A 1 183 ? 12.556 -0.590 -22.767 1.00 89.56 183 VAL A CA 1
ATOM 1475 C C . VAL A 1 183 ? 13.627 0.309 -23.377 1.00 89.56 183 VAL A C 1
ATOM 1477 O O . VAL A 1 183 ? 14.612 -0.188 -23.920 1.00 89.56 183 VAL A O 1
ATOM 1480 N N . ILE A 1 184 ? 13.439 1.624 -23.272 1.00 91.00 184 ILE A N 1
ATOM 1481 C CA . ILE A 1 184 ? 14.385 2.642 -23.733 1.00 91.00 184 ILE A CA 1
ATOM 1482 C C . ILE A 1 184 ? 14.817 3.482 -22.535 1.00 91.00 184 ILE A C 1
ATOM 1484 O O . ILE A 1 184 ? 14.032 4.289 -22.033 1.00 91.00 184 ILE A O 1
ATOM 1488 N N . PHE A 1 185 ? 16.054 3.307 -22.084 1.00 90.38 185 PHE A N 1
ATOM 1489 C CA . PHE A 1 185 ? 16.666 4.153 -21.065 1.00 90.38 185 PHE A CA 1
ATOM 1490 C C . PHE A 1 185 ? 17.072 5.495 -21.668 1.00 90.38 185 PHE A C 1
ATOM 1492 O O . PHE A 1 185 ? 17.755 5.548 -22.691 1.00 90.38 185 PHE A O 1
ATOM 1499 N N . HIS A 1 186 ? 16.623 6.585 -21.047 1.00 91.31 186 HIS A N 1
ATOM 1500 C CA . HIS A 1 186 ? 16.864 7.933 -21.550 1.00 91.31 186 HIS A CA 1
ATOM 1501 C C . HIS A 1 186 ? 16.729 8.969 -20.429 1.00 91.31 186 HIS A C 1
ATOM 1503 O O . HIS A 1 186 ? 15.772 8.935 -19.656 1.00 91.31 186 HIS A O 1
ATOM 1509 N N . GLU A 1 187 ? 17.630 9.953 -20.374 1.00 90.69 187 GLU A N 1
ATOM 1510 C CA . GLU A 1 187 ? 17.594 11.024 -19.362 1.00 90.69 187 GLU A CA 1
ATOM 1511 C C . GLU A 1 187 ? 16.265 11.792 -19.389 1.00 90.69 187 GLU A C 1
ATOM 1513 O O . GLU A 1 187 ? 15.646 12.065 -18.361 1.00 90.69 187 GLU A O 1
ATOM 1518 N N . LYS A 1 188 ? 15.778 12.064 -20.603 1.00 92.50 188 LYS A N 1
ATOM 1519 C CA . LYS A 1 188 ? 14.511 12.756 -20.874 1.00 92.50 188 LYS A CA 1
ATOM 1520 C C . LYS A 1 188 ? 13.343 11.801 -21.144 1.00 92.50 188 LYS A C 1
ATOM 1522 O O . LYS A 1 188 ? 12.506 12.072 -21.998 1.00 92.50 188 LYS A O 1
ATOM 1527 N N . TYR A 1 189 ? 13.285 10.663 -20.453 1.00 91.00 189 TYR A N 1
ATOM 1528 C CA . TYR A 1 189 ? 12.273 9.611 -20.652 1.00 91.00 189 TYR A CA 1
ATOM 1529 C C . TYR A 1 189 ? 10.818 10.120 -20.711 1.00 91.00 189 TYR A C 1
ATOM 1531 O O . TYR A 1 189 ? 10.038 9.637 -21.521 1.00 91.00 189 TYR A O 1
ATOM 1539 N N . LYS A 1 190 ? 10.444 11.135 -19.921 1.00 91.25 190 LYS A N 1
ATOM 1540 C CA . LYS A 1 190 ? 9.093 11.731 -19.978 1.00 91.25 190 LYS A CA 1
ATOM 1541 C C . LYS A 1 190 ? 8.822 12.498 -21.270 1.00 91.25 190 LYS A C 1
ATOM 1543 O O . LYS A 1 190 ? 7.702 12.489 -21.769 1.00 91.25 190 LYS A O 1
ATOM 1548 N N . GLU A 1 191 ? 9.823 13.211 -21.780 1.00 93.31 191 GLU A N 1
ATOM 1549 C CA . GLU A 1 191 ? 9.714 13.924 -23.057 1.00 93.31 191 GLU A CA 1
ATOM 1550 C C . GLU A 1 191 ? 9.660 12.923 -24.207 1.00 93.31 191 GLU A C 1
ATOM 1552 O O . GLU A 1 191 ? 8.844 13.080 -25.108 1.00 93.31 191 GLU A O 1
ATOM 1557 N N . LEU A 1 192 ? 10.452 11.851 -24.121 1.00 91.50 192 LEU A N 1
ATOM 1558 C CA . LEU A 1 192 ? 10.426 10.754 -25.080 1.00 91.50 192 LEU A CA 1
ATOM 1559 C C . LEU A 1 192 ? 9.062 10.045 -25.101 1.00 91.50 192 LEU A C 1
ATOM 1561 O O . LEU A 1 192 ? 8.513 9.826 -26.175 1.00 91.50 192 LEU A O 1
ATOM 1565 N N . GLU A 1 193 ? 8.473 9.743 -23.940 1.00 92.88 193 GLU A N 1
ATOM 1566 C CA . GLU A 1 193 ? 7.121 9.172 -23.852 1.00 92.88 193 GLU A CA 1
ATOM 1567 C C . GLU A 1 193 ? 6.084 10.082 -24.524 1.00 92.88 193 GLU A C 1
ATOM 1569 O O . GLU A 1 193 ? 5.312 9.626 -25.364 1.00 92.88 193 GLU A O 1
ATOM 1574 N N . LYS A 1 194 ? 6.096 11.382 -24.196 1.00 92.38 194 LYS A N 1
ATOM 1575 C CA . LYS A 1 194 ? 5.198 12.371 -24.811 1.00 92.38 194 LYS A CA 1
ATOM 1576 C C . LYS A 1 194 ? 5.386 12.456 -26.320 1.00 92.38 194 LYS A C 1
ATOM 1578 O O . LYS A 1 194 ? 4.401 12.526 -27.046 1.00 92.38 194 LYS A O 1
ATOM 1583 N N . PHE A 1 195 ? 6.634 12.457 -26.782 1.00 93.50 195 PHE A N 1
ATOM 1584 C CA . PHE A 1 195 ? 6.959 12.487 -28.201 1.00 93.50 195 PHE A CA 1
ATOM 1585 C C . PHE A 1 195 ? 6.381 11.270 -28.923 1.00 93.50 195 PHE A C 1
ATOM 1587 O O . PHE A 1 195 ? 5.783 11.428 -29.986 1.00 93.50 195 PHE A O 1
ATOM 1594 N N . ILE A 1 196 ? 6.516 10.076 -28.340 1.00 89.75 196 ILE A N 1
ATOM 1595 C CA . ILE A 1 196 ? 6.000 8.848 -28.946 1.00 89.75 196 ILE A CA 1
ATOM 1596 C C . ILE A 1 196 ? 4.469 8.853 -28.966 1.00 89.75 196 ILE A C 1
ATOM 1598 O O . ILE A 1 196 ? 3.893 8.541 -30.005 1.00 89.75 196 ILE A O 1
ATOM 1602 N N . HIS A 1 197 ? 3.812 9.261 -27.873 1.00 88.50 197 HIS A N 1
ATOM 1603 C CA . HIS A 1 197 ? 2.354 9.437 -27.866 1.00 88.50 197 HIS A CA 1
ATOM 1604 C C . HIS A 1 197 ? 1.897 10.408 -28.953 1.00 88.50 197 HIS A C 1
ATOM 1606 O O . HIS A 1 197 ? 0.939 10.118 -29.640 1.00 88.50 197 HIS A O 1
ATOM 1612 N N . TYR A 1 198 ? 2.588 11.532 -29.150 1.00 89.69 198 TYR A N 1
ATOM 1613 C CA . TYR A 1 198 ? 2.168 12.542 -30.126 1.00 89.69 198 TYR A CA 1
ATOM 1614 C C . TYR A 1 198 ? 2.297 12.094 -31.593 1.00 89.69 198 TYR A C 1
ATOM 1616 O O . TYR A 1 198 ? 1.551 12.574 -32.440 1.00 89.69 198 TYR A O 1
ATOM 1624 N N . HIS A 1 199 ? 3.258 11.221 -31.914 1.00 86.75 199 HIS A N 1
ATOM 1625 C CA . HIS A 1 199 ? 3.561 10.855 -33.306 1.00 86.75 199 HIS A CA 1
ATOM 1626 C C . HIS A 1 199 ? 3.055 9.469 -33.721 1.00 86.75 199 HIS A C 1
ATOM 1628 O O . HIS A 1 199 ? 2.969 9.202 -34.918 1.00 86.75 199 HIS A O 1
ATOM 1634 N N . PHE A 1 200 ? 2.767 8.578 -32.770 1.00 78.75 200 PHE A N 1
ATOM 1635 C CA . PHE A 1 200 ? 2.469 7.169 -33.058 1.00 78.75 200 PHE A CA 1
ATOM 1636 C C . PHE A 1 200 ? 1.167 6.655 -32.425 1.00 78.75 200 PHE A C 1
ATOM 1638 O O . PHE A 1 200 ? 0.827 5.492 -32.649 1.00 78.75 200 PHE A O 1
ATOM 1645 N N . PHE A 1 201 ? 0.458 7.481 -31.650 1.00 70.69 201 PHE A N 1
ATOM 1646 C CA . PHE A 1 201 ? -0.807 7.152 -30.982 1.00 70.69 201 PHE A CA 1
ATOM 1647 C C . PHE A 1 201 ? -1.836 8.269 -31.178 1.00 70.69 201 PHE A C 1
ATOM 1649 O O . PHE A 1 201 ? -3.041 7.933 -31.169 1.00 70.69 201 PHE A O 1
#

Radius of gyration: 23.79 Å; chains: 1; bounding box: 42×33×72 Å

Organism: NCBI:txid1123000

Secondary structure (DSSP, 8-state):
----TT-TTTT-B--HHHHHHHHHHHSPTT-EEEHHHHHHHHHHHHHHTTPBPPSSTTHHHHHHHHHHHHHHHTTSEEEEETTEEEE---S--TTHHHHHHHHHHHHHHHHHHHHHHTT---S-EES-TTSS-EEEEEE-HHHHHT--SS--EEEEEES-S-THHHHHTT-SS-SSPPEEEEEEE-TTHHHHHHHHHHHH-

Sequence (201 aa):
MAVVKNYKYKGVPLTSGIAKYLIINNLESNKPYKTKEIKEIIVGIHLEAGGMPHEGKDVQRNVIKKALSILKLNGKAVNITQGNWKFDLGDRDDNFHQEVLKKKESLEKKKQKIDAFNLIEPKRIIGDITLEGFVYFYYYPEYKKSGKETWPCKIGSSKEKDYSRVIKQVGTGIPENPILEFVIFHEKYKELEKFIHYHFF